Protein AF-A0A2G8K6G9-F1 (afdb_monomer_lite)

Secondary structure (DSSP, 8-state):
-----SSHHHHHHHHHHHHHHHHHHHHHHHTTTT---S-----S--HHHHHHHHHHHHTTSPPPPPHHHHHHHHHHHGGGG---GGGGSPPHHHHHHHHHHHHHHS--HHHHHHHHHHHHHHHHHHHHHHHHHHHHHHHHHHHHHHHHHHHHHHHHHHHHHHHHHHHHHHHHHHHHH-S---TTSHHHHHHHHHHHHHHHHHHHHHHHTT---

pLDDT: mean 80.99, std 18.57, range [39.59, 98.25]

InterPro domains:
  IPR018472 Large ribosomal subunit protein mL64 [PF10147] (64-209)
  IPR018472 Large ribosomal subunit protein mL64 [PTHR31761] (58-209)
  IPR043035 Large ribosomal subunit protein mL64 domain superfamily [G3DSA:6.10.280.120] (52-168)

Foldseek 3Di:
DDDPPDPPPVVVVVVVVVVVVVVVVVVVVVVVVDDDPPDDPDPDDDPVVVVVVVVVVVVPDPDDDDLVNLVVLCVVCPVVSVRDPVSVDDDPVVVVVVVVCCPVPPPDPVVVVVVVVVVVVVVVVVVVVVVVVVVVVVVCVVVVVVVVVVVVVVVVVVVVVVVVVVVVLLVVCCVPPNDPDDCPDPVSVVVVVVVVVVVVVVVVVCVVVVNDD

Radius of gyration: 51.12 Å; chains: 1; bounding box: 111×38×119 Å

Organism: Stichopus japonicus (NCBI:txid307972)

Sequence (213 aa):
MMNHMNISKTQHVYSIKLLLFGSIRKKTDELKEGYAPRDQHLEGKSPEEVIKDLLAQDAGRPRKKTRSDYCKEFALHGKASGVDPSIMWPTKGELRQLVEDENYYCRSLESMQADLLLERKRKELEELKKQKHIEKCLAQLPKLEEEHRKKEEARLLKEEESRKKKAVLLEAAREKLGYAIDPRSQRFKEMVEEWRRKRKTEKKALKRKGIGT

Structure (mmCIF, N/CA/C/O backbone):
data_AF-A0A2G8K6G9-F1
#
_entry.id   AF-A0A2G8K6G9-F1
#
loop_
_atom_site.group_PDB
_atom_site.id
_atom_site.type_symbol
_atom_site.label_atom_id
_atom_site.label_alt_id
_atom_site.label_comp_id
_atom_site.label_asym_id
_atom_site.label_entity_id
_atom_site.label_seq_id
_atom_site.pdbx_PDB_ins_code
_atom_site.Cartn_x
_atom_site.Cartn_y
_atom_site.Cartn_z
_atom_site.occupancy
_atom_site.B_iso_or_equiv
_atom_site.auth_seq_id
_atom_site.auth_comp_id
_atom_site.auth_asym_id
_atom_site.auth_atom_id
_atom_site.pdbx_PDB_model_num
ATOM 1 N N . MET A 1 1 ? 23.929 -15.057 37.073 1.00 39.59 1 MET A N 1
ATOM 2 C CA . MET A 1 1 ? 24.797 -16.157 36.607 1.00 39.59 1 MET A CA 1
ATOM 3 C C . MET A 1 1 ? 25.081 -15.963 35.130 1.00 39.59 1 MET A C 1
ATOM 5 O O . MET A 1 1 ? 24.152 -15.673 34.396 1.00 39.59 1 MET A O 1
ATOM 9 N N . MET A 1 2 ? 26.355 -16.138 34.766 1.00 40.34 2 MET A N 1
ATOM 10 C CA . MET A 1 2 ? 26.877 -16.460 33.432 1.00 40.34 2 MET A CA 1
ATOM 11 C C . MET A 1 2 ? 26.679 -15.423 32.318 1.00 40.34 2 MET A C 1
ATOM 13 O O . MET A 1 2 ? 25.653 -15.385 31.663 1.00 40.34 2 MET A O 1
ATOM 17 N N . ASN A 1 3 ? 27.747 -14.673 32.040 1.00 41.84 3 ASN A N 1
ATOM 18 C CA . ASN A 1 3 ? 28.151 -14.333 30.673 1.00 41.84 3 ASN A CA 1
ATOM 19 C C . ASN A 1 3 ? 29.689 -14.303 30.615 1.00 41.84 3 ASN A C 1
ATOM 21 O O . ASN A 1 3 ? 30.320 -13.263 30.463 1.00 41.84 3 ASN A O 1
ATOM 25 N N . HIS A 1 4 ? 30.296 -15.481 30.784 1.00 48.88 4 HIS A N 1
ATOM 26 C CA . HIS A 1 4 ? 31.708 -15.736 30.495 1.00 48.88 4 HIS A CA 1
ATOM 27 C C . HIS A 1 4 ? 31.808 -16.653 29.278 1.00 48.88 4 HIS A C 1
ATOM 29 O O . HIS A 1 4 ? 32.162 -17.815 29.402 1.00 48.88 4 HIS A O 1
ATOM 35 N N . MET A 1 5 ? 31.497 -16.147 28.090 1.00 52.22 5 MET A N 1
ATOM 36 C CA . MET A 1 5 ? 31.917 -16.781 26.840 1.00 52.22 5 MET A CA 1
ATOM 37 C C . MET A 1 5 ? 32.040 -15.690 25.784 1.00 52.22 5 MET A C 1
ATOM 39 O O . MET A 1 5 ? 31.032 -15.320 25.202 1.00 52.22 5 MET A O 1
ATOM 43 N N . ASN A 1 6 ? 33.243 -15.127 25.603 1.00 52.50 6 ASN A N 1
ATOM 44 C CA . ASN A 1 6 ? 33.752 -14.604 24.315 1.00 52.50 6 ASN A CA 1
ATOM 45 C C . ASN A 1 6 ? 35.105 -13.869 24.440 1.00 52.50 6 ASN A C 1
ATOM 47 O O . ASN A 1 6 ? 35.336 -12.862 23.782 1.00 52.50 6 ASN A O 1
ATOM 51 N N . ILE A 1 7 ? 36.041 -14.372 25.256 1.00 52.00 7 ILE A N 1
ATOM 52 C CA . ILE A 1 7 ? 37.403 -13.794 25.342 1.00 52.00 7 ILE A CA 1
ATOM 53 C C . ILE A 1 7 ? 38.450 -14.674 24.621 1.00 52.00 7 ILE A C 1
ATOM 55 O O . ILE A 1 7 ? 39.551 -14.220 24.330 1.00 52.00 7 ILE A O 1
ATOM 59 N N . SER A 1 8 ? 38.121 -15.915 24.232 1.00 55.09 8 SER A N 1
ATOM 60 C CA . SER A 1 8 ? 39.133 -16.847 23.694 1.00 55.09 8 SER A CA 1
ATOM 61 C C . SER A 1 8 ? 39.465 -16.658 22.203 1.00 55.09 8 SER A C 1
ATOM 63 O O . SER A 1 8 ? 40.560 -17.017 21.778 1.00 55.09 8 SER A O 1
ATOM 65 N N . LYS A 1 9 ? 38.567 -16.082 21.388 1.00 50.38 9 LYS A N 1
ATOM 66 C CA . LYS A 1 9 ? 38.795 -15.957 19.932 1.00 50.38 9 LYS A CA 1
ATOM 67 C C . LYS A 1 9 ? 39.641 -14.744 19.551 1.00 50.38 9 LYS A C 1
ATOM 69 O O . LYS A 1 9 ? 40.339 -14.784 18.545 1.00 50.38 9 LYS A O 1
ATOM 74 N N . THR A 1 10 ? 39.625 -13.683 20.354 1.00 52.44 10 THR A N 1
ATOM 75 C CA . THR A 1 10 ? 40.408 -12.470 20.084 1.00 52.44 10 THR A CA 1
ATOM 76 C C . THR A 1 10 ? 41.888 -12.664 20.399 1.00 52.44 10 THR A C 1
ATOM 78 O O . THR A 1 10 ? 42.724 -12.217 19.620 1.00 52.44 10 THR A O 1
ATOM 81 N N . GLN A 1 11 ? 42.249 -13.404 21.453 1.00 51.41 11 GLN A N 1
ATOM 82 C CA . GLN A 1 11 ? 43.663 -13.607 21.804 1.00 51.41 11 GLN A CA 1
ATOM 83 C C . GLN A 1 11 ? 44.443 -14.462 20.789 1.00 51.41 11 GLN A C 1
ATOM 85 O O . GLN A 1 11 ? 45.630 -14.222 20.565 1.00 51.41 11 GLN A O 1
ATOM 90 N N . HIS A 1 12 ? 43.787 -15.399 20.099 1.00 49.09 12 HIS A N 1
ATOM 91 C CA . HIS A 1 12 ? 44.462 -16.243 19.107 1.00 49.09 12 HIS A CA 1
ATOM 92 C C . HIS A 1 12 ? 44.851 -15.482 17.827 1.00 49.09 12 HIS A C 1
ATOM 94 O O . HIS A 1 12 ? 45.904 -15.736 17.245 1.00 49.09 12 HIS A O 1
ATOM 100 N N . VAL A 1 13 ? 44.062 -14.478 17.432 1.00 52.03 13 VAL A N 1
ATOM 101 C CA . VAL A 1 13 ? 44.342 -13.660 16.238 1.00 52.03 13 VAL A CA 1
ATOM 102 C C . VAL A 1 13 ? 45.515 -12.697 16.476 1.00 52.03 13 VAL A C 1
ATOM 104 O O . VAL A 1 13 ? 46.297 -12.438 15.560 1.00 52.03 13 VAL A O 1
ATOM 107 N N . TYR A 1 14 ? 45.696 -12.210 17.710 1.00 48.25 14 TYR A N 1
ATOM 108 C CA . TYR A 1 14 ? 46.828 -11.339 18.051 1.00 48.25 14 TYR A CA 1
ATOM 109 C C . TYR A 1 14 ? 48.159 -12.097 18.184 1.00 48.25 14 TYR A C 1
ATOM 111 O O . TYR A 1 14 ? 49.203 -11.540 17.847 1.00 48.25 14 TYR A O 1
ATOM 119 N N . SER A 1 15 ? 48.141 -13.375 18.578 1.00 48.44 15 SER A N 1
ATOM 120 C CA . SER A 1 15 ? 49.358 -14.200 18.660 1.00 48.44 15 SER A CA 1
ATOM 121 C C . SER A 1 15 ? 49.915 -14.576 17.275 1.00 48.44 15 SER A C 1
ATOM 123 O O . SER A 1 15 ? 51.121 -14.481 17.043 1.00 48.44 15 SER A O 1
ATOM 125 N N . ILE A 1 16 ? 49.044 -14.889 16.308 1.00 52.53 16 ILE A N 1
ATOM 126 C CA . ILE A 1 16 ? 49.458 -15.247 14.938 1.00 52.53 16 ILE A CA 1
ATOM 127 C C . ILE A 1 16 ? 50.010 -14.027 14.176 1.00 52.53 16 ILE A C 1
ATOM 129 O O . ILE A 1 16 ? 50.982 -14.153 13.429 1.00 52.53 16 ILE A O 1
ATOM 133 N N . LYS A 1 17 ? 49.468 -12.821 14.410 1.00 46.38 17 LYS A N 1
ATOM 134 C CA . LYS A 1 17 ? 50.016 -11.583 13.825 1.00 46.38 17 LYS A CA 1
ATOM 135 C C . LYS A 1 17 ? 51.429 -11.265 14.327 1.00 46.38 17 LYS A C 1
ATOM 137 O O . LYS A 1 17 ? 52.253 -10.827 13.531 1.00 46.38 17 LYS A O 1
ATOM 142 N N . LEU A 1 18 ? 51.747 -11.514 15.598 1.00 52.47 18 LEU A N 1
ATOM 143 C CA . LEU A 1 18 ? 53.086 -11.234 16.137 1.00 52.47 18 LEU A CA 1
ATOM 144 C C . LEU A 1 18 ? 54.161 -12.205 15.617 1.00 52.47 18 LEU A C 1
ATOM 146 O O . LEU A 1 18 ? 55.287 -11.778 15.363 1.00 52.47 18 LEU A O 1
ATOM 150 N N . LEU A 1 19 ? 53.816 -13.472 15.368 1.00 53.06 19 LEU A N 1
ATOM 151 C CA . LEU A 1 19 ? 54.760 -14.452 14.815 1.00 53.06 19 LEU A CA 1
ATOM 152 C C . LEU A 1 19 ? 55.050 -14.231 13.318 1.00 53.06 19 LEU A C 1
ATOM 154 O O . LEU A 1 19 ? 56.199 -14.358 12.892 1.00 53.06 19 LEU A O 1
ATOM 158 N N . LEU A 1 20 ? 54.055 -13.815 12.526 1.00 50.00 20 LEU A N 1
ATOM 159 C CA . LEU A 1 20 ? 54.248 -13.502 11.101 1.00 50.00 20 LEU A CA 1
ATOM 160 C C . LEU A 1 20 ? 55.018 -12.190 1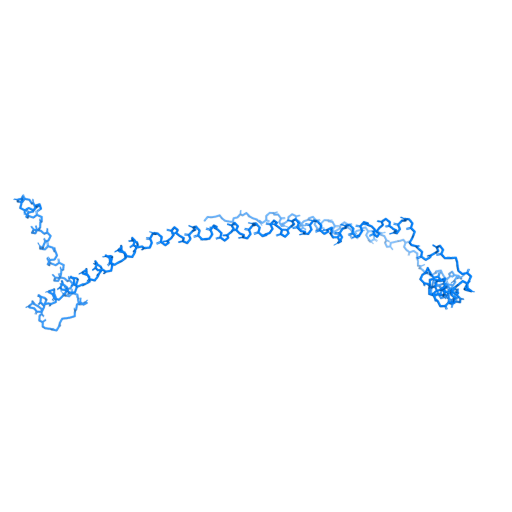0.876 1.00 50.00 20 LEU A C 1
ATOM 162 O O . LEU A 1 20 ? 55.902 -12.142 10.023 1.00 50.00 20 LEU A O 1
ATOM 166 N N . PHE A 1 21 ? 54.764 -11.147 11.673 1.00 45.72 21 PHE A N 1
ATOM 167 C CA . PHE A 1 21 ? 55.500 -9.880 11.547 1.00 45.72 21 PHE A CA 1
ATOM 168 C C . PHE A 1 21 ? 56.953 -9.963 12.051 1.00 45.72 21 PHE A C 1
ATOM 170 O O . PHE A 1 21 ? 57.822 -9.279 11.508 1.00 45.72 21 PHE A O 1
ATOM 177 N N . GLY A 1 22 ? 57.248 -10.820 13.036 1.00 46.00 22 GLY A N 1
ATOM 178 C CA . GLY A 1 22 ? 58.622 -11.061 13.497 1.00 46.00 22 GLY A CA 1
ATOM 179 C C . GLY A 1 22 ? 59.485 -11.826 12.485 1.00 46.00 22 GLY A C 1
ATOM 180 O O . GLY A 1 22 ? 60.676 -11.546 12.355 1.00 46.00 22 GLY A O 1
ATOM 181 N N . SER A 1 23 ? 58.888 -12.754 11.727 1.00 47.19 23 SER A N 1
ATOM 182 C CA . SER A 1 23 ? 59.600 -13.557 10.721 1.00 47.19 23 SER A CA 1
ATOM 183 C C . SER A 1 23 ? 59.883 -12.777 9.426 1.00 47.19 23 SER A C 1
ATOM 185 O O . SER A 1 23 ? 60.942 -12.943 8.824 1.00 47.19 23 SER A O 1
ATOM 187 N N . ILE A 1 24 ? 58.998 -11.848 9.044 1.00 49.16 24 ILE A N 1
ATOM 188 C CA . ILE A 1 24 ? 59.204 -10.977 7.874 1.00 49.16 24 ILE A CA 1
ATOM 189 C C . ILE A 1 24 ? 60.354 -9.981 8.106 1.00 49.16 24 ILE A C 1
ATOM 191 O O . ILE A 1 24 ? 61.129 -9.739 7.185 1.00 49.16 24 ILE A O 1
ATOM 195 N N . ARG A 1 25 ? 60.531 -9.459 9.332 1.00 45.44 25 ARG A N 1
ATOM 196 C CA . ARG A 1 25 ? 61.611 -8.496 9.637 1.00 45.44 25 ARG A CA 1
ATOM 197 C C . ARG A 1 25 ? 63.018 -9.083 9.509 1.00 45.44 25 ARG A C 1
ATOM 199 O O . ARG A 1 25 ? 63.895 -8.409 8.987 1.00 45.44 25 ARG A O 1
ATOM 206 N N . LYS A 1 26 ? 63.230 -10.341 9.912 1.00 45.19 26 LYS A N 1
ATOM 207 C CA . LYS A 1 26 ? 64.558 -10.972 9.789 1.00 45.19 26 LYS A CA 1
ATOM 208 C C . LYS A 1 26 ? 64.959 -11.208 8.327 1.00 45.19 26 LYS A C 1
ATOM 210 O O . LYS A 1 26 ? 66.107 -10.988 7.971 1.00 45.19 26 LYS A O 1
ATOM 215 N N . LYS A 1 27 ? 63.996 -11.543 7.457 1.00 45.00 27 LYS A N 1
ATOM 216 C CA . LYS A 1 27 ? 64.239 -11.712 6.012 1.00 45.00 27 LYS A CA 1
ATOM 217 C C . LYS A 1 27 ? 64.550 -10.404 5.280 1.00 45.00 27 LYS A C 1
ATOM 219 O O . LYS A 1 27 ? 65.238 -10.430 4.267 1.00 45.00 27 LYS A O 1
ATOM 224 N N . THR A 1 28 ? 64.045 -9.264 5.757 1.00 45.59 28 THR A N 1
ATOM 225 C CA . THR A 1 28 ? 64.324 -7.960 5.128 1.00 45.59 28 THR A CA 1
ATOM 226 C C . THR A 1 28 ? 65.685 -7.381 5.494 1.00 45.59 28 THR A C 1
ATOM 228 O O . THR A 1 28 ? 66.187 -6.544 4.747 1.00 45.59 28 THR A O 1
ATOM 231 N N . ASP A 1 29 ? 66.280 -7.820 6.605 1.00 45.88 29 ASP A N 1
ATOM 232 C CA . ASP A 1 29 ? 67.614 -7.374 7.014 1.00 45.88 29 ASP A CA 1
ATOM 233 C C . ASP A 1 29 ? 68.715 -8.195 6.315 1.00 45.88 29 ASP A C 1
ATOM 235 O O . ASP A 1 29 ? 69.702 -7.617 5.871 1.00 45.88 29 ASP A O 1
ATOM 239 N N . GLU A 1 30 ? 68.486 -9.490 6.056 1.00 47.41 30 GLU A N 1
ATOM 240 C CA . GLU A 1 30 ? 69.379 -10.329 5.228 1.00 47.41 30 GLU A CA 1
ATOM 241 C C . GLU A 1 30 ? 69.393 -9.914 3.739 1.00 47.41 30 GLU A C 1
ATOM 243 O O . GLU A 1 30 ? 70.379 -10.115 3.037 1.00 47.41 30 GLU A O 1
ATOM 248 N N . LEU A 1 31 ? 68.329 -9.272 3.237 1.00 50.41 31 LEU A N 1
ATOM 249 C CA . LEU A 1 31 ? 68.250 -8.790 1.847 1.00 50.41 31 LEU A CA 1
ATOM 250 C C . LEU A 1 31 ? 68.931 -7.430 1.604 1.00 50.41 31 LEU A C 1
ATOM 252 O O . LEU A 1 31 ? 68.946 -6.953 0.467 1.00 50.41 31 LEU A O 1
ATOM 256 N N . LYS A 1 32 ? 69.487 -6.787 2.639 1.00 47.03 32 LYS A N 1
ATOM 257 C CA . LYS A 1 32 ? 70.195 -5.500 2.505 1.00 47.03 32 LYS A CA 1
ATOM 258 C C . LYS A 1 32 ? 71.704 -5.634 2.306 1.00 47.03 32 LYS A C 1
ATOM 260 O O . LYS A 1 32 ? 72.328 -4.6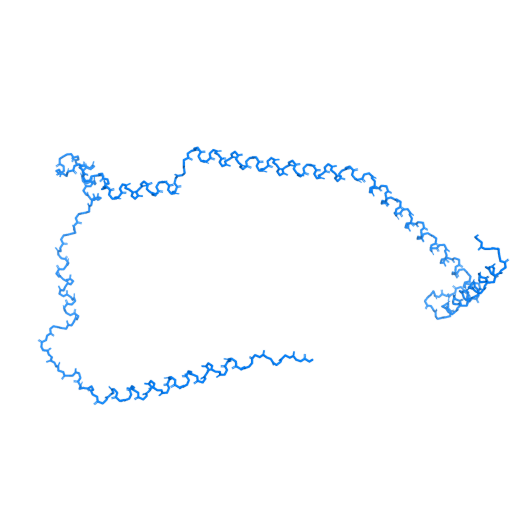53 1.917 1.00 47.03 32 LYS A O 1
ATOM 265 N N . GLU A 1 33 ? 72.277 -6.822 2.483 1.00 48.53 33 GLU A N 1
ATOM 266 C CA . GLU A 1 33 ? 73.726 -7.055 2.353 1.00 48.53 33 GLU A CA 1
ATOM 267 C C . GLU A 1 33 ? 74.209 -7.305 0.907 1.00 48.53 33 GLU A C 1
ATOM 269 O O . GLU A 1 33 ? 75.383 -7.580 0.685 1.00 48.53 33 GLU A O 1
ATOM 274 N N . GLY A 1 34 ? 73.330 -7.174 -0.097 1.00 44.75 34 GLY A N 1
ATOM 275 C CA . GLY A 1 34 ? 73.645 -7.497 -1.499 1.00 44.75 34 GLY A CA 1
ATOM 276 C C . GLY A 1 34 ? 73.321 -6.426 -2.544 1.00 44.75 34 GLY A C 1
ATOM 277 O O . GLY A 1 34 ? 73.417 -6.711 -3.736 1.00 44.75 34 GLY A O 1
ATOM 278 N N . TYR A 1 35 ? 72.924 -5.210 -2.157 1.00 41.88 35 TYR A N 1
ATOM 279 C CA . TYR A 1 35 ? 72.698 -4.143 -3.138 1.00 41.88 35 TYR A CA 1
ATOM 280 C C . TYR A 1 35 ? 74.002 -3.398 -3.422 1.00 41.88 35 TYR A C 1
ATOM 282 O O . TYR A 1 35 ? 74.403 -2.510 -2.672 1.00 41.88 35 TYR A O 1
ATOM 290 N N . ALA A 1 36 ? 74.647 -3.758 -4.533 1.00 55.25 36 ALA A N 1
ATOM 291 C CA . ALA A 1 36 ? 75.698 -2.945 -5.131 1.00 55.25 36 ALA A CA 1
ATOM 292 C C . ALA A 1 36 ? 75.181 -1.503 -5.349 1.00 55.25 36 ALA A C 1
ATOM 294 O O . ALA A 1 36 ? 74.027 -1.331 -5.766 1.00 55.25 36 ALA A O 1
ATOM 295 N N . PRO A 1 37 ? 75.986 -0.466 -5.049 1.00 53.38 37 PRO A N 1
ATOM 296 C CA . PRO A 1 37 ? 75.575 0.922 -5.212 1.00 53.38 37 PRO A CA 1
ATOM 297 C C . PRO A 1 37 ? 75.171 1.195 -6.663 1.00 53.38 37 PRO A C 1
ATOM 299 O O . PRO A 1 37 ? 75.836 0.781 -7.612 1.00 53.38 37 PRO A O 1
ATOM 302 N N . ARG A 1 38 ? 74.033 1.876 -6.810 1.00 56.31 38 ARG A N 1
ATOM 303 C CA . ARG A 1 38 ? 73.300 2.130 -8.057 1.00 56.31 38 ARG A CA 1
ATOM 304 C C . ARG A 1 38 ? 73.958 3.222 -8.914 1.00 56.31 38 ARG A C 1
ATOM 306 O O . ARG A 1 38 ? 73.259 3.949 -9.605 1.00 56.31 38 ARG A O 1
ATOM 313 N N . ASP A 1 39 ? 75.282 3.311 -8.870 1.00 53.19 39 ASP A N 1
ATOM 314 C CA . ASP A 1 39 ? 76.072 4.339 -9.539 1.00 53.19 39 ASP A CA 1
ATOM 315 C C . ASP A 1 39 ? 76.942 3.672 -10.606 1.00 53.19 39 ASP A C 1
ATOM 317 O O . ASP A 1 39 ? 78.165 3.597 -10.523 1.00 53.19 39 ASP A O 1
ATOM 321 N N . GLN A 1 40 ? 76.279 3.139 -11.628 1.00 52.81 40 GLN A N 1
ATOM 322 C CA . GLN A 1 40 ? 76.896 2.988 -12.937 1.00 52.81 40 GLN A CA 1
ATOM 323 C C . GLN A 1 40 ? 76.155 3.952 -13.851 1.00 52.81 40 GLN A C 1
ATOM 325 O O . GLN A 1 40 ? 75.015 3.700 -14.239 1.00 52.81 40 GLN A O 1
ATOM 330 N N . HIS A 1 41 ? 76.790 5.085 -14.153 1.00 47.47 41 HIS A N 1
ATOM 331 C CA . HIS A 1 41 ? 76.418 5.908 -15.296 1.00 47.47 41 HIS A CA 1
ATOM 332 C C . HIS A 1 41 ? 76.558 5.045 -16.556 1.00 47.47 41 HIS A C 1
ATOM 334 O O . HIS A 1 41 ? 77.621 4.969 -17.162 1.00 47.47 41 HIS A O 1
ATOM 340 N N . LEU A 1 42 ? 75.489 4.334 -16.911 1.00 53.81 42 LEU A N 1
ATOM 341 C CA . LEU A 1 42 ? 75.332 3.741 -18.227 1.00 53.81 42 LEU A CA 1
ATOM 342 C C . LEU A 1 42 ? 74.945 4.888 -19.158 1.00 53.81 42 LEU A C 1
ATOM 344 O O . LEU A 1 42 ? 73.922 5.536 -18.942 1.00 53.81 42 LEU A O 1
ATOM 348 N N . GLU A 1 43 ? 75.788 5.161 -20.151 1.00 57.22 43 GLU A N 1
ATOM 349 C CA . GLU A 1 43 ? 75.554 6.142 -21.213 1.00 57.22 43 GLU A CA 1
ATOM 350 C C . GLU A 1 43 ? 74.328 5.749 -22.058 1.00 57.22 43 GLU A C 1
ATOM 352 O O . GLU A 1 43 ? 74.430 5.182 -23.144 1.00 57.22 43 GLU A O 1
ATOM 357 N N . GLY A 1 44 ? 73.136 6.016 -21.535 1.00 63.66 44 GLY A N 1
ATOM 358 C CA . GLY A 1 44 ? 71.860 5.783 -22.192 1.00 63.66 44 GLY A CA 1
ATOM 359 C C . GLY A 1 44 ? 70.885 6.896 -21.843 1.00 63.66 44 GLY A C 1
ATOM 360 O O . GLY A 1 44 ? 70.899 7.411 -20.725 1.00 63.66 44 GLY A O 1
ATOM 361 N N . LYS A 1 45 ? 70.051 7.274 -22.819 1.00 62.62 45 LYS A N 1
ATOM 362 C CA . LYS A 1 45 ? 68.998 8.284 -22.644 1.00 62.62 45 LYS A CA 1
ATOM 363 C C . LYS A 1 45 ? 68.197 7.994 -21.377 1.00 62.62 45 LYS A C 1
ATOM 365 O O . LYS A 1 45 ? 67.799 6.847 -21.149 1.00 62.62 45 LYS A O 1
ATOM 370 N N . SER A 1 46 ? 67.951 9.030 -20.578 1.00 71.94 46 SER A N 1
ATOM 371 C CA . SER A 1 46 ? 67.131 8.913 -19.370 1.00 71.94 46 SER A CA 1
ATOM 372 C C . SER A 1 46 ? 65.769 8.301 -19.734 1.00 71.94 46 SER A C 1
ATOM 374 O O . SER A 1 46 ? 65.231 8.619 -20.798 1.00 71.94 46 SER A O 1
ATOM 376 N N . PRO A 1 47 ? 65.156 7.457 -18.884 1.00 68.81 47 PRO A N 1
ATOM 377 C CA . PRO A 1 47 ? 63.800 6.958 -19.119 1.00 68.81 47 PRO A CA 1
ATOM 378 C C . PRO A 1 47 ? 62.799 8.076 -19.456 1.00 68.81 47 PRO A C 1
ATOM 380 O O . PRO A 1 47 ? 61.899 7.883 -20.268 1.00 68.81 47 PRO A O 1
ATOM 383 N N . GLU A 1 48 ? 62.995 9.272 -18.896 1.00 69.06 48 GLU A N 1
ATOM 384 C CA . GLU A 1 48 ? 62.191 10.464 -19.184 1.00 69.06 48 GLU A CA 1
ATOM 385 C C . GLU A 1 48 ? 62.400 11.005 -20.608 1.00 69.06 48 GLU A C 1
ATOM 387 O O . GLU A 1 48 ? 61.459 11.481 -21.242 1.00 69.06 48 GLU A O 1
ATOM 392 N N . GLU A 1 49 ? 63.618 10.900 -21.137 1.00 70.81 49 GLU A N 1
ATOM 393 C CA . GLU A 1 49 ? 63.962 11.276 -22.511 1.00 70.81 49 GLU A CA 1
ATOM 394 C C . GLU A 1 49 ? 63.410 10.263 -23.512 1.00 70.81 49 GLU A C 1
ATOM 396 O O . GLU A 1 49 ? 62.876 10.658 -24.542 1.00 70.81 49 GLU A O 1
ATOM 401 N N . VAL A 1 50 ? 63.443 8.969 -23.180 1.00 74.50 50 VAL A N 1
ATOM 402 C CA . VAL A 1 50 ? 62.806 7.915 -23.986 1.00 74.50 50 VAL A CA 1
ATOM 403 C C . VAL A 1 50 ? 61.295 8.140 -24.070 1.00 74.50 50 VAL A C 1
ATOM 405 O O . VAL A 1 50 ? 60.710 8.026 -25.145 1.00 74.50 50 VAL A O 1
ATOM 408 N N . ILE A 1 51 ? 60.658 8.515 -22.957 1.00 73.06 51 ILE A N 1
ATOM 409 C CA . ILE A 1 51 ? 59.229 8.853 -22.929 1.00 73.06 51 ILE A CA 1
ATOM 410 C C . ILE A 1 51 ? 58.947 10.114 -23.760 1.00 73.06 51 ILE A C 1
ATOM 412 O O . ILE A 1 51 ? 57.980 10.137 -24.521 1.00 73.06 51 ILE A O 1
ATOM 416 N N . LYS A 1 52 ? 59.795 11.147 -23.670 1.00 77.12 52 LYS A N 1
ATOM 417 C CA . LYS A 1 52 ? 59.693 12.353 -24.510 1.00 77.12 52 LYS A CA 1
ATOM 418 C C . LYS A 1 52 ? 59.843 12.044 -25.997 1.00 77.12 52 LYS A C 1
ATOM 420 O O . LYS A 1 52 ? 59.062 12.563 -26.785 1.00 77.12 52 LYS A O 1
ATOM 425 N N . ASP A 1 53 ? 60.794 11.194 -26.368 1.00 72.62 53 ASP A N 1
ATOM 426 C CA . ASP A 1 53 ? 61.029 10.781 -27.752 1.00 72.62 53 ASP A CA 1
ATOM 427 C C . ASP A 1 53 ? 59.842 9.973 -28.299 1.00 72.62 53 ASP A C 1
ATOM 429 O O . ASP A 1 53 ? 59.414 10.204 -29.429 1.00 72.62 53 ASP A O 1
ATOM 433 N N . LEU A 1 54 ? 59.258 9.076 -27.496 1.00 72.94 54 LEU A N 1
ATOM 434 C CA . LEU A 1 54 ? 58.050 8.324 -27.860 1.00 72.94 54 LEU A CA 1
ATOM 435 C C . LEU A 1 54 ? 56.838 9.246 -28.056 1.00 72.94 54 LEU A C 1
ATOM 437 O O . LEU A 1 54 ? 56.120 9.130 -29.047 1.00 72.94 54 LEU A O 1
ATOM 441 N N . LEU A 1 55 ? 56.636 10.210 -27.154 1.00 71.00 55 LEU A N 1
ATOM 442 C CA . LEU A 1 55 ? 55.562 11.200 -27.277 1.00 71.00 55 LEU A CA 1
ATOM 443 C C . LEU A 1 55 ? 55.786 12.157 -28.460 1.00 71.00 55 LEU A C 1
ATOM 445 O O . LEU A 1 55 ? 54.829 12.526 -29.139 1.00 71.00 55 LEU A O 1
ATOM 449 N N . ALA A 1 56 ? 57.036 12.530 -28.749 1.00 71.19 56 ALA A N 1
ATOM 450 C CA . ALA A 1 56 ? 57.396 13.350 -29.904 1.00 71.19 56 ALA A CA 1
ATOM 451 C C . ALA A 1 56 ? 57.194 12.603 -31.236 1.00 71.19 56 ALA A C 1
ATOM 453 O O . ALA A 1 56 ? 56.794 13.219 -32.224 1.00 71.19 56 ALA A O 1
ATOM 454 N N . GLN A 1 57 ? 57.406 11.282 -31.262 1.00 67.25 57 GLN A N 1
ATOM 455 C CA . GLN A 1 57 ? 57.103 10.425 -32.416 1.00 67.25 57 GLN A CA 1
ATOM 456 C C . GLN A 1 57 ? 55.595 10.322 -32.697 1.00 67.25 57 GLN A C 1
ATOM 458 O O . GLN A 1 57 ? 55.191 10.246 -33.859 1.00 67.25 57 GLN A O 1
ATOM 463 N N . ASP A 1 58 ? 54.752 10.364 -31.662 1.00 63.72 58 ASP A N 1
ATOM 464 C CA . ASP A 1 58 ? 53.293 10.334 -31.814 1.00 63.72 58 ASP A CA 1
ATOM 465 C C . ASP A 1 58 ? 52.673 11.711 -32.119 1.00 63.72 58 ASP A C 1
ATOM 467 O O . ASP A 1 58 ? 51.618 11.779 -32.755 1.00 63.72 58 ASP A O 1
ATOM 471 N N . ALA A 1 59 ? 53.342 12.813 -31.759 1.00 64.56 59 ALA A N 1
ATOM 472 C CA . ALA A 1 59 ? 52.845 14.186 -31.920 1.00 64.56 59 ALA A CA 1
ATOM 473 C C . ALA A 1 59 ? 52.608 14.634 -33.382 1.00 64.56 59 ALA A C 1
ATOM 475 O O . ALA A 1 59 ? 51.898 15.611 -33.613 1.00 64.56 59 ALA A O 1
ATOM 476 N N . GLY A 1 60 ? 53.170 13.929 -34.371 1.00 66.31 60 GLY A N 1
ATOM 477 C CA . GLY A 1 60 ? 53.014 14.230 -35.803 1.00 66.31 60 GLY A CA 1
ATOM 478 C C . GLY A 1 60 ? 52.110 13.268 -36.583 1.00 66.31 60 GLY A C 1
ATOM 479 O O . GLY A 1 60 ? 51.935 13.441 -37.791 1.00 66.31 60 GLY A O 1
ATOM 480 N N . ARG A 1 61 ? 51.551 12.228 -35.946 1.00 68.94 61 ARG A N 1
ATOM 481 C CA . ARG A 1 61 ? 50.772 11.205 -36.658 1.00 68.94 61 ARG A CA 1
ATOM 482 C C . ARG A 1 61 ? 49.337 11.699 -36.903 1.00 68.94 61 ARG A C 1
ATOM 484 O O . ARG A 1 61 ? 48.636 12.010 -35.940 1.00 68.94 61 ARG A O 1
ATOM 491 N N . PRO A 1 62 ? 48.833 11.715 -38.154 1.00 74.00 62 PRO A N 1
ATOM 492 C CA . PRO A 1 62 ? 47.447 12.088 -38.406 1.00 74.00 62 PRO A CA 1
ATOM 493 C C . PRO A 1 62 ? 46.499 11.115 -37.694 1.00 74.00 62 PRO A C 1
ATOM 495 O O . PRO A 1 62 ? 46.670 9.891 -37.763 1.00 74.00 62 PRO A O 1
ATOM 498 N N . ARG A 1 63 ? 45.482 11.656 -37.008 1.00 81.00 63 ARG A N 1
ATOM 499 C CA . ARG A 1 63 ? 44.446 10.850 -36.349 1.00 81.00 63 ARG A CA 1
ATOM 500 C C . ARG A 1 63 ? 43.792 9.932 -37.382 1.00 81.00 63 ARG A C 1
ATOM 502 O O . ARG A 1 63 ? 43.308 10.393 -38.415 1.00 81.00 63 ARG A O 1
ATOM 509 N N . LYS A 1 64 ? 43.719 8.633 -37.081 1.00 84.50 64 LYS A N 1
ATOM 510 C CA . LYS A 1 64 ? 42.985 7.674 -37.918 1.00 84.50 64 LYS A CA 1
ATOM 511 C C . LYS A 1 64 ? 41.493 8.025 -37.894 1.00 84.50 64 LYS A C 1
ATOM 513 O O . LYS A 1 64 ? 40.898 8.094 -36.818 1.00 84.50 64 LYS A O 1
ATOM 518 N N . LYS A 1 65 ? 40.901 8.249 -39.072 1.00 87.31 65 LYS A N 1
ATOM 519 C CA . LYS A 1 65 ? 39.456 8.474 -39.220 1.00 87.31 65 LYS A CA 1
ATOM 520 C C . LYS A 1 65 ? 38.685 7.257 -38.712 1.00 87.31 65 LYS A C 1
ATOM 522 O O . LYS A 1 65 ? 39.034 6.116 -39.012 1.00 87.31 65 LYS A O 1
ATOM 527 N N . THR A 1 66 ? 37.641 7.513 -37.935 1.00 91.50 66 THR A N 1
ATOM 528 C CA . THR A 1 66 ? 36.729 6.485 -37.422 1.00 91.50 66 THR A CA 1
ATOM 529 C C . THR A 1 66 ? 35.557 6.274 -38.379 1.00 91.50 66 THR A C 1
ATOM 531 O O . THR A 1 66 ? 35.307 7.108 -39.248 1.00 91.50 66 THR A O 1
ATOM 534 N N . ARG A 1 67 ? 34.779 5.198 -38.192 1.00 91.00 67 ARG A N 1
ATOM 535 C CA . ARG A 1 67 ? 33.540 4.962 -38.959 1.00 91.00 67 ARG A CA 1
ATOM 536 C C . ARG A 1 67 ? 32.608 6.176 -38.943 1.00 91.00 67 ARG A C 1
ATOM 538 O O . ARG A 1 67 ? 32.071 6.547 -39.977 1.00 91.00 67 ARG A O 1
ATOM 545 N N . SER A 1 68 ? 32.461 6.820 -37.782 1.00 92.31 68 SER A N 1
ATOM 546 C CA . SER A 1 68 ? 31.632 8.022 -37.636 1.00 92.31 68 SER A CA 1
ATOM 547 C C . SER A 1 68 ? 32.106 9.170 -38.530 1.00 92.31 68 SER A C 1
ATOM 549 O O . SER A 1 68 ? 31.278 9.864 -39.113 1.00 92.31 68 SER A O 1
ATOM 551 N N . ASP A 1 69 ? 33.421 9.347 -38.670 1.00 93.69 69 ASP A N 1
ATOM 552 C CA . ASP A 1 69 ? 33.999 10.405 -39.502 1.00 93.69 69 ASP A CA 1
ATOM 553 C C . ASP A 1 69 ? 33.691 10.153 -40.988 1.00 93.69 69 ASP A C 1
ATOM 555 O O . ASP A 1 69 ? 33.227 11.055 -41.681 1.00 93.69 69 ASP A O 1
ATOM 559 N N . TYR A 1 70 ? 33.819 8.903 -41.448 1.00 93.88 70 TYR A N 1
ATOM 560 C CA . TYR A 1 70 ? 33.446 8.510 -42.812 1.00 93.88 70 TYR A CA 1
ATOM 561 C C . TYR A 1 70 ? 31.942 8.658 -43.089 1.00 93.88 70 TYR A C 1
ATOM 563 O O . TYR A 1 70 ? 31.561 9.142 -44.155 1.00 93.88 70 TYR A O 1
ATOM 571 N N . CYS A 1 71 ? 31.074 8.310 -42.130 1.00 93.12 71 CYS A N 1
ATOM 572 C CA . CYS A 1 71 ? 29.629 8.516 -42.273 1.00 93.12 71 CYS A CA 1
ATOM 573 C C . CYS A 1 71 ? 29.270 10.004 -42.409 1.00 93.12 71 CYS A C 1
ATOM 575 O O . CYS A 1 71 ? 28.393 10.351 -43.197 1.00 93.12 71 CYS A O 1
ATOM 577 N N . LYS A 1 72 ? 29.949 10.891 -41.670 1.00 94.31 72 LYS A N 1
ATOM 578 C CA . LYS A 1 72 ? 29.727 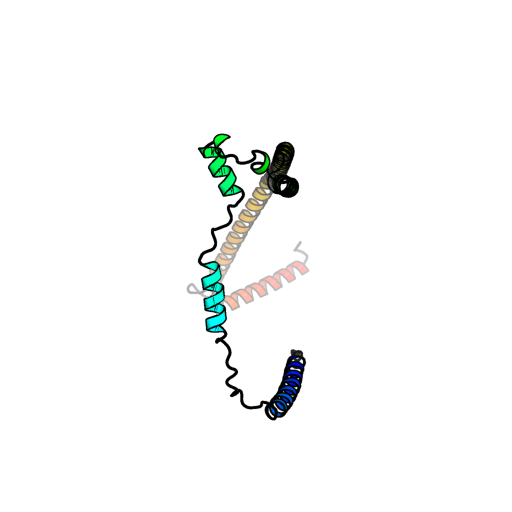12.345 -41.753 1.00 94.31 72 LYS A CA 1
ATOM 579 C C . LYS A 1 72 ? 30.159 12.909 -43.104 1.00 94.31 72 LYS A C 1
ATOM 581 O O . LYS A 1 72 ? 29.416 13.680 -43.700 1.00 94.31 72 LYS A O 1
ATOM 586 N N . GLU A 1 73 ? 31.325 12.509 -43.606 1.00 93.38 73 GLU A N 1
ATOM 587 C CA . GLU A 1 73 ? 31.818 12.948 -44.920 1.00 93.38 73 GLU A CA 1
ATOM 588 C C . GLU A 1 73 ? 30.887 12.506 -46.053 1.00 93.38 73 GLU A C 1
ATOM 590 O O . GLU A 1 73 ? 30.588 13.295 -46.951 1.00 93.38 73 GLU A O 1
ATOM 595 N N . PHE A 1 74 ? 30.361 11.281 -45.981 1.00 95.06 74 PHE A N 1
ATOM 596 C CA . PHE A 1 74 ? 29.373 10.810 -46.945 1.00 95.06 74 PHE A CA 1
ATOM 597 C C . PHE A 1 74 ? 28.019 11.513 -46.805 1.00 95.06 74 PHE A C 1
ATOM 599 O O . PHE A 1 74 ? 27.388 11.805 -47.812 1.00 95.06 74 PHE A O 1
ATOM 606 N N . ALA A 1 75 ? 27.563 11.834 -45.592 1.00 93.88 75 ALA A N 1
ATOM 607 C CA . ALA A 1 75 ? 26.333 12.607 -45.414 1.00 93.88 75 ALA A CA 1
ATOM 608 C C . ALA A 1 75 ? 26.440 14.022 -46.017 1.00 93.88 75 ALA A C 1
ATOM 610 O O . ALA A 1 75 ? 25.457 14.541 -46.538 1.00 93.88 75 ALA A O 1
ATOM 611 N N . LEU A 1 76 ? 27.633 14.629 -45.976 1.00 95.38 76 LEU A N 1
ATOM 612 C CA . LEU A 1 76 ? 27.891 15.972 -46.510 1.00 95.38 76 LEU A CA 1
ATOM 613 C C . LEU A 1 76 ? 28.106 15.991 -48.027 1.00 95.38 76 LEU A C 1
ATOM 615 O O . LEU A 1 76 ? 27.579 16.862 -48.714 1.00 95.38 76 LEU A O 1
ATOM 619 N N . HIS A 1 77 ? 28.896 15.055 -48.552 1.00 94.12 77 HIS A N 1
ATOM 620 C CA . HIS A 1 77 ? 29.342 15.075 -49.950 1.00 94.12 77 HIS A CA 1
ATOM 621 C C . HIS A 1 77 ? 28.740 13.945 -50.798 1.00 94.12 77 HIS A C 1
ATOM 623 O O . HIS A 1 77 ? 29.008 13.844 -51.997 1.00 94.12 77 HIS A O 1
ATOM 629 N N . GLY A 1 78 ? 27.921 13.077 -50.203 1.00 92.88 78 GLY A N 1
ATOM 630 C CA . GLY A 1 78 ? 27.309 11.934 -50.871 1.00 92.88 78 GLY A CA 1
ATOM 631 C C . GLY A 1 78 ? 28.353 11.020 -51.510 1.00 92.88 78 GLY A C 1
ATOM 632 O O . GLY A 1 78 ? 29.461 10.834 -51.001 1.00 92.88 78 GLY A O 1
ATOM 633 N N . LYS A 1 79 ? 28.027 10.495 -52.695 1.00 92.44 79 LYS A N 1
ATOM 634 C CA . LYS A 1 79 ? 28.912 9.615 -53.474 1.00 92.44 79 LYS A CA 1
ATOM 635 C C . LYS A 1 79 ? 30.218 10.290 -53.921 1.00 92.44 79 LYS A C 1
ATOM 637 O O . LYS A 1 79 ? 31.199 9.591 -54.160 1.00 92.44 79 LYS A O 1
ATOM 642 N N . ALA A 1 80 ? 30.260 11.623 -53.996 1.00 93.50 80 ALA A N 1
ATOM 643 C CA . ALA A 1 80 ? 31.472 12.359 -54.361 1.00 93.50 80 ALA A CA 1
ATOM 644 C C . ALA A 1 80 ? 32.582 12.246 -53.298 1.00 93.50 80 ALA A C 1
ATOM 646 O O . ALA A 1 80 ? 33.748 12.451 -53.619 1.00 93.50 80 ALA A O 1
ATOM 647 N N . SER A 1 81 ? 32.241 11.859 -52.060 1.00 89.69 81 SER A N 1
ATOM 648 C CA . SER A 1 81 ? 33.214 11.586 -50.990 1.00 89.69 81 SER A CA 1
ATOM 649 C C . SER A 1 81 ? 34.114 10.371 -51.257 1.00 89.69 81 SER A C 1
ATOM 651 O O . SER A 1 81 ? 35.148 10.230 -50.610 1.00 89.69 81 SER A O 1
ATOM 653 N N . GLY A 1 82 ? 33.725 9.469 -52.170 1.00 92.12 82 GLY A N 1
ATOM 654 C CA . GLY A 1 82 ? 34.454 8.225 -52.444 1.00 92.12 82 GLY A CA 1
ATOM 655 C C . GLY A 1 82 ? 34.410 7.189 -51.311 1.00 92.12 82 GLY A C 1
ATOM 656 O O . GLY A 1 82 ? 35.084 6.166 -51.402 1.00 92.12 82 GLY A O 1
ATOM 657 N N . VAL A 1 83 ? 33.626 7.429 -50.254 1.00 92.88 83 VAL A N 1
ATOM 658 C CA . VAL A 1 83 ? 33.422 6.482 -49.149 1.00 92.88 83 VAL A CA 1
ATOM 659 C C . VAL A 1 83 ? 32.471 5.370 -49.591 1.00 92.88 83 VAL A C 1
ATOM 661 O O . VAL A 1 83 ? 31.419 5.643 -50.170 1.00 92.88 83 VAL A O 1
ATOM 664 N N . ASP A 1 84 ? 32.820 4.117 -49.288 1.00 91.56 84 ASP A N 1
ATOM 665 C CA . ASP A 1 84 ? 31.947 2.965 -49.528 1.00 91.56 84 ASP A CA 1
ATOM 666 C C . ASP A 1 84 ? 30.673 3.050 -48.653 1.00 91.56 84 ASP A C 1
ATOM 668 O O . ASP A 1 84 ? 30.777 3.052 -47.418 1.00 91.56 84 ASP A O 1
ATOM 672 N N . PRO A 1 85 ? 29.464 3.082 -49.253 1.00 91.81 85 PRO A N 1
ATOM 673 C CA . PRO A 1 85 ? 28.197 3.081 -48.524 1.00 91.81 85 PRO A CA 1
ATOM 674 C C . PRO A 1 85 ? 28.019 1.914 -47.547 1.00 91.81 85 PRO A C 1
ATOM 676 O O . PRO A 1 85 ? 27.296 2.052 -46.559 1.00 91.81 85 PRO A O 1
ATOM 679 N N . SER A 1 86 ? 28.678 0.771 -47.775 1.00 91.50 86 SER A N 1
ATOM 680 C CA . SER A 1 86 ? 28.554 -0.395 -46.892 1.00 91.50 86 SER A CA 1
ATOM 681 C C . SER A 1 86 ? 29.041 -0.120 -45.467 1.00 91.50 86 SER A C 1
ATOM 683 O O . SER A 1 86 ? 28.592 -0.782 -44.532 1.00 91.50 86 SER A O 1
ATOM 685 N N . ILE A 1 87 ? 29.941 0.849 -45.286 1.00 91.25 87 ILE A N 1
ATOM 686 C CA . ILE A 1 87 ? 30.527 1.196 -43.986 1.00 91.25 87 ILE A CA 1
ATOM 687 C C . ILE A 1 87 ? 29.502 1.887 -43.068 1.00 91.25 87 ILE A C 1
ATOM 689 O O . ILE A 1 87 ? 29.682 1.897 -41.853 1.00 91.25 87 ILE A O 1
ATOM 693 N N . MET A 1 88 ? 28.414 2.443 -43.612 1.00 90.19 88 MET A N 1
ATOM 694 C CA . MET A 1 88 ? 27.389 3.135 -42.815 1.00 90.19 88 MET A CA 1
ATOM 695 C C . MET A 1 88 ? 26.516 2.195 -41.995 1.00 90.19 88 MET A C 1
ATOM 697 O O . MET A 1 88 ? 25.944 2.615 -40.989 1.00 90.19 88 MET A O 1
ATOM 701 N N . TRP A 1 89 ? 26.415 0.937 -42.409 1.00 92.75 89 TRP A N 1
ATOM 702 C CA . TRP A 1 89 ? 25.602 -0.048 -41.720 1.00 92.75 89 TRP A CA 1
ATOM 703 C C . TRP A 1 89 ? 26.397 -0.725 -40.594 1.00 92.75 89 TRP A C 1
ATOM 705 O O . TRP A 1 89 ? 27.619 -0.888 -40.703 1.00 92.75 89 TRP A O 1
ATOM 715 N N . PRO A 1 90 ? 25.731 -1.128 -39.495 1.00 95.19 90 PRO A N 1
ATOM 716 C CA . PRO A 1 90 ? 26.369 -1.907 -38.444 1.00 95.19 90 PRO A CA 1
ATOM 717 C C . PRO A 1 90 ? 26.990 -3.188 -38.995 1.00 95.19 90 PRO A C 1
ATOM 719 O O . PRO A 1 90 ? 26.480 -3.809 -39.931 1.00 95.19 90 PRO A O 1
ATOM 722 N N . THR A 1 91 ? 28.081 -3.628 -38.374 1.00 95.00 91 THR A N 1
ATOM 723 C CA . THR A 1 91 ? 28.618 -4.953 -38.689 1.00 95.00 91 THR A CA 1
ATOM 724 C C . THR A 1 91 ? 27.677 -6.036 -38.159 1.00 95.00 91 THR A C 1
ATOM 726 O O . THR A 1 91 ? 26.881 -5.803 -37.253 1.00 95.00 91 THR A O 1
ATOM 729 N N . LYS A 1 92 ? 27.789 -7.269 -38.666 1.00 96.19 92 LYS A N 1
ATOM 730 C CA . LYS A 1 92 ? 26.963 -8.392 -38.179 1.00 96.19 92 LYS A CA 1
ATOM 731 C C . LYS A 1 92 ? 27.084 -8.618 -36.664 1.00 96.19 92 LYS A C 1
ATOM 733 O O . LYS A 1 92 ? 26.143 -9.119 -36.063 1.00 96.19 92 LYS A O 1
ATOM 738 N N . GLY A 1 93 ? 28.240 -8.307 -36.067 1.00 96.81 93 GLY A N 1
ATOM 739 C CA . GLY A 1 93 ? 28.449 -8.400 -34.619 1.00 96.81 93 GLY A CA 1
ATOM 740 C C . GLY A 1 93 ? 27.687 -7.320 -33.856 1.00 96.81 93 GLY A C 1
ATOM 741 O O . GLY A 1 93 ? 26.939 -7.641 -32.941 1.00 96.81 93 GLY A O 1
ATOM 742 N N . GLU A 1 94 ? 27.815 -6.069 -34.293 1.00 95.38 94 GLU A N 1
ATOM 743 C CA . GLU A 1 94 ? 27.098 -4.928 -33.710 1.00 95.38 94 GLU A CA 1
ATOM 744 C C . GLU A 1 94 ? 25.582 -5.050 -33.882 1.00 95.38 94 GLU A C 1
ATOM 746 O O . GLU A 1 94 ? 24.834 -4.732 -32.968 1.00 95.38 94 GLU A O 1
ATOM 751 N N . LEU A 1 95 ? 25.114 -5.555 -35.028 1.00 97.00 95 LEU A N 1
ATOM 752 C CA . LEU A 1 95 ? 23.686 -5.755 -35.268 1.00 97.00 95 LEU A CA 1
ATOM 753 C C . LEU A 1 95 ? 23.084 -6.770 -34.290 1.00 97.00 95 LEU A C 1
ATOM 755 O O . LEU A 1 95 ? 21.978 -6.561 -33.809 1.00 97.00 95 LEU A O 1
ATOM 759 N N . ARG A 1 96 ? 23.810 -7.851 -33.968 1.00 97.62 96 ARG A N 1
ATOM 760 C CA . ARG A 1 96 ? 23.356 -8.813 -32.951 1.00 97.62 96 ARG A CA 1
ATOM 761 C C . ARG A 1 96 ? 23.264 -8.170 -31.573 1.00 97.62 96 ARG A C 1
ATOM 763 O O . ARG A 1 96 ? 22.252 -8.353 -30.917 1.00 97.62 96 ARG A O 1
ATOM 770 N N . GLN A 1 97 ? 24.265 -7.378 -31.189 1.00 97.31 97 GLN A N 1
ATOM 771 C CA . GLN A 1 97 ? 24.249 -6.646 -29.918 1.00 97.31 97 GLN A CA 1
ATOM 772 C C . GLN A 1 97 ? 23.067 -5.675 -29.843 1.00 97.31 97 GLN A C 1
ATOM 774 O O . GLN A 1 97 ? 22.341 -5.688 -28.862 1.00 97.31 97 GLN A O 1
ATOM 779 N N . LEU A 1 98 ? 22.806 -4.912 -30.910 1.00 96.56 98 LEU A N 1
ATOM 780 C CA . LEU A 1 98 ? 21.659 -4.000 -30.967 1.00 96.56 98 LEU A CA 1
ATOM 781 C C . LEU A 1 98 ? 20.320 -4.734 -30.823 1.00 96.56 98 LEU A C 1
ATOM 783 O O . LEU A 1 98 ? 19.439 -4.253 -30.121 1.00 96.56 98 LEU A O 1
ATOM 787 N N . VAL A 1 99 ? 20.171 -5.899 -31.459 1.00 96.25 99 VAL A N 1
ATOM 788 C CA . VAL A 1 99 ? 18.958 -6.725 -31.343 1.00 96.25 99 VAL A CA 1
ATOM 789 C C . VAL A 1 99 ? 18.828 -7.330 -29.942 1.00 96.25 99 VAL A C 1
ATOM 791 O O . VAL A 1 99 ? 17.725 -7.417 -29.409 1.00 96.25 99 VAL A O 1
ATOM 794 N N . GLU A 1 100 ? 19.929 -7.763 -29.332 1.00 96.19 100 GLU A N 1
ATOM 795 C CA . GLU A 1 100 ? 19.943 -8.258 -27.951 1.00 96.19 100 GLU A CA 1
ATOM 796 C C . GLU A 1 100 ? 19.548 -7.152 -26.963 1.00 96.19 100 GLU A C 1
ATOM 798 O O . GLU A 1 100 ? 18.669 -7.372 -26.129 1.00 96.19 100 GLU A O 1
ATOM 803 N N . ASP A 1 101 ? 20.118 -5.956 -27.115 1.00 96.81 101 ASP A N 1
ATOM 804 C CA . ASP A 1 101 ? 19.789 -4.778 -26.314 1.00 96.81 101 ASP A CA 1
ATOM 805 C C . ASP A 1 101 ? 18.318 -4.377 -26.498 1.00 96.81 101 ASP A C 1
ATOM 807 O O . ASP A 1 101 ? 17.612 -4.150 -25.516 1.00 96.81 101 ASP A O 1
ATOM 811 N N . GLU A 1 102 ? 17.819 -4.337 -27.738 1.00 95.81 102 GLU A N 1
ATOM 812 C CA . GLU A 1 102 ? 16.414 -4.032 -28.023 1.00 95.81 102 GLU A CA 1
ATOM 813 C C . GLU A 1 102 ? 15.488 -5.053 -27.360 1.00 95.81 102 GLU A C 1
ATOM 815 O O . GLU A 1 102 ? 14.566 -4.666 -26.655 1.00 95.81 102 GLU A O 1
ATOM 820 N N . ASN A 1 103 ? 15.764 -6.350 -27.482 1.00 93.31 103 ASN A N 1
ATOM 821 C CA . ASN A 1 103 ? 14.947 -7.375 -26.833 1.00 93.31 103 ASN A CA 1
ATOM 822 C C . ASN A 1 103 ? 15.000 -7.302 -25.299 1.00 93.31 103 ASN A C 1
ATOM 824 O O . ASN A 1 103 ? 14.031 -7.664 -24.628 1.00 93.31 103 ASN A O 1
ATOM 828 N N . TYR A 1 104 ? 16.128 -6.864 -24.734 1.00 93.81 104 TYR A N 1
ATOM 829 C CA . TYR A 1 104 ? 16.306 -6.746 -23.291 1.00 93.81 104 TYR A CA 1
ATOM 830 C C . TYR A 1 104 ? 15.608 -5.505 -22.717 1.00 93.81 104 TYR A C 1
ATOM 832 O O . TYR A 1 104 ? 14.920 -5.593 -21.697 1.00 93.81 104 TYR A O 1
ATOM 840 N N . TYR A 1 105 ? 15.771 -4.347 -23.361 1.00 94.62 105 TYR A N 1
ATOM 841 C CA . TYR A 1 105 ? 15.261 -3.066 -22.868 1.00 94.62 105 TYR A CA 1
ATOM 842 C C . TYR A 1 105 ? 13.868 -2.720 -23.408 1.00 94.62 105 TYR A C 1
ATOM 844 O O . TYR A 1 105 ? 13.049 -2.146 -22.685 1.00 94.62 105 TYR A O 1
ATOM 852 N N . CYS A 1 106 ? 13.575 -3.065 -24.660 1.00 92.69 106 CYS A N 1
ATOM 853 C CA . CYS A 1 106 ? 12.327 -2.751 -25.344 1.00 92.69 106 CYS A CA 1
ATOM 854 C C . CYS A 1 106 ? 11.427 -3.989 -25.404 1.00 92.69 106 CYS A C 1
ATOM 856 O O . CYS A 1 106 ? 11.593 -4.909 -26.200 1.00 92.69 106 CYS A O 1
ATOM 858 N N . ARG A 1 107 ? 10.412 -4.002 -24.541 1.00 90.25 107 ARG A N 1
ATOM 859 C CA . ARG A 1 107 ? 9.426 -5.084 -24.495 1.00 90.25 107 ARG A CA 1
ATOM 860 C C . ARG A 1 107 ? 8.475 -5.031 -25.690 1.00 90.25 107 ARG A C 1
ATOM 862 O O . ARG A 1 107 ? 8.126 -3.953 -26.170 1.00 90.25 107 ARG A O 1
ATOM 869 N N . SER A 1 108 ? 7.959 -6.193 -26.093 1.00 94.50 108 SER A N 1
ATOM 870 C CA . SER A 1 108 ? 6.903 -6.261 -27.106 1.00 94.50 108 SER A CA 1
ATOM 871 C C . SER A 1 108 ? 5.590 -5.648 -26.606 1.00 94.50 108 SER A C 1
ATOM 873 O O . SER A 1 108 ? 5.255 -5.706 -25.416 1.00 94.50 108 SER A O 1
ATOM 875 N N . LEU A 1 109 ? 4.811 -5.087 -27.535 1.00 95.56 109 LEU A N 1
ATOM 876 C CA . LEU A 1 109 ? 3.512 -4.481 -27.233 1.00 95.56 109 LEU A CA 1
ATOM 877 C C . LEU A 1 109 ? 2.543 -5.481 -26.588 1.00 95.56 109 LEU A C 1
ATOM 879 O O . LEU A 1 109 ? 1.866 -5.151 -25.616 1.00 95.56 109 LEU A O 1
ATOM 883 N N . GLU A 1 110 ? 2.516 -6.712 -27.094 1.00 96.69 110 GLU A N 1
ATOM 884 C CA . GLU A 1 110 ? 1.676 -7.794 -26.573 1.00 96.69 110 GLU A CA 1
ATOM 885 C C . GLU A 1 110 ? 2.014 -8.121 -25.114 1.00 96.69 110 GLU A C 1
ATOM 887 O O . GLU A 1 110 ? 1.119 -8.275 -24.283 1.00 96.69 110 GLU A O 1
ATOM 892 N N . SER A 1 111 ? 3.309 -8.154 -24.777 1.00 95.06 111 SER A N 1
ATOM 893 C CA . SER A 1 111 ? 3.775 -8.395 -23.411 1.00 95.06 111 SER A CA 1
ATOM 894 C C . SER A 1 111 ? 3.326 -7.279 -22.462 1.00 95.06 111 SER A C 1
ATOM 896 O O . SER A 1 111 ? 2.853 -7.559 -21.361 1.00 95.06 111 SER A O 1
ATOM 898 N N . MET A 1 112 ? 3.392 -6.017 -22.899 1.00 95.38 112 MET A N 1
ATOM 899 C CA . MET A 1 112 ? 2.896 -4.887 -22.105 1.00 95.38 112 MET A CA 1
ATOM 900 C C . MET A 1 112 ? 1.377 -4.942 -21.898 1.00 95.38 112 MET A C 1
ATOM 902 O O . MET A 1 112 ? 0.892 -4.701 -20.794 1.00 95.38 112 MET A O 1
ATOM 906 N N . GLN A 1 113 ? 0.611 -5.288 -22.935 1.00 97.88 113 GLN A N 1
ATOM 907 C CA . GLN A 1 113 ? -0.845 -5.425 -22.828 1.00 97.88 113 GLN A CA 1
ATOM 908 C C . GLN A 1 113 ? -1.244 -6.550 -21.865 1.00 97.88 113 GLN A C 1
ATOM 910 O O . GLN A 1 113 ? -2.146 -6.366 -21.045 1.00 97.88 113 GLN A O 1
ATOM 915 N N . ALA A 1 114 ? -0.558 -7.694 -21.925 1.00 97.44 114 ALA A N 1
ATOM 916 C CA . ALA A 1 114 ? -0.798 -8.815 -21.022 1.00 97.44 114 ALA A CA 1
ATOM 917 C C . ALA A 1 114 ? -0.561 -8.431 -19.550 1.00 97.44 114 ALA A C 1
ATOM 919 O O . ALA A 1 114 ? -1.395 -8.739 -18.692 1.00 97.44 114 ALA A O 1
ATOM 920 N N . ASP A 1 115 ? 0.520 -7.702 -19.265 1.00 96.75 115 ASP A N 1
ATOM 921 C CA . ASP A 1 115 ? 0.828 -7.216 -17.917 1.00 96.75 115 ASP A CA 1
ATOM 922 C C . ASP A 1 115 ? -0.234 -6.248 -17.398 1.00 96.75 115 ASP A C 1
ATOM 924 O O . ASP A 1 115 ? -0.725 -6.414 -16.281 1.00 96.75 115 ASP A O 1
ATOM 928 N N . LEU A 1 116 ? -0.658 -5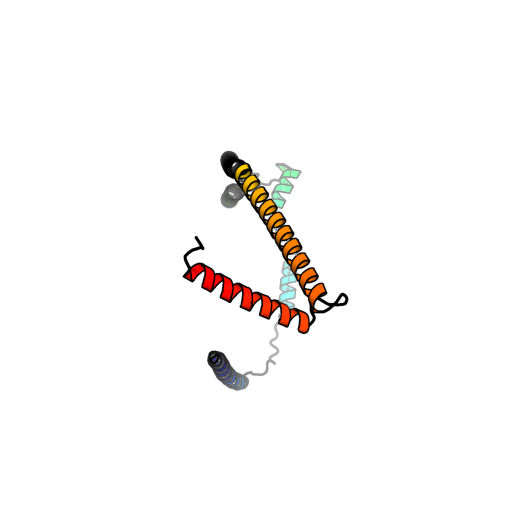.281 -18.216 1.00 97.94 116 LEU A N 1
ATOM 929 C CA . LEU A 1 116 ? -1.706 -4.330 -17.834 1.00 97.94 116 LEU A CA 1
ATOM 930 C C . LEU A 1 116 ? -3.027 -5.037 -17.511 1.00 97.94 116 LEU A C 1
ATOM 932 O O . LEU A 1 116 ? -3.704 -4.694 -16.538 1.00 97.94 116 LEU A O 1
ATOM 936 N N . LEU A 1 117 ? -3.394 -6.055 -18.294 1.00 98.19 117 LEU A N 1
ATOM 937 C CA . LEU A 1 117 ? -4.574 -6.873 -18.018 1.00 98.19 117 LEU A CA 1
ATOM 938 C C . LEU A 1 117 ? -4.427 -7.660 -16.710 1.00 98.19 117 LEU A C 1
ATOM 940 O O . LEU A 1 117 ? -5.394 -7.778 -15.952 1.00 98.19 117 LEU A O 1
ATOM 944 N N . LEU A 1 118 ? -3.236 -8.188 -16.421 1.00 98.19 118 LEU A N 1
ATOM 945 C CA . LEU A 1 118 ? -2.956 -8.893 -15.172 1.00 98.19 118 LEU A CA 1
ATOM 946 C C . LEU A 1 118 ? -3.034 -7.951 -13.964 1.00 98.19 118 LEU A C 1
ATOM 948 O O . LEU A 1 118 ? -3.666 -8.290 -12.962 1.00 98.19 118 LEU A O 1
ATOM 952 N N . GLU A 1 119 ? -2.436 -6.766 -14.056 1.00 98.00 119 GLU A N 1
ATOM 953 C CA . GLU A 1 119 ? -2.499 -5.744 -13.012 1.00 98.00 119 GLU A CA 1
ATOM 954 C C . GLU A 1 119 ? -3.931 -5.294 -12.745 1.00 98.00 119 GLU A C 1
ATOM 956 O O . GLU A 1 119 ? -4.345 -5.201 -11.588 1.00 98.00 119 GLU A O 1
ATOM 961 N N . ARG A 1 120 ? -4.710 -5.066 -13.806 1.00 98.12 120 ARG A N 1
ATOM 962 C CA . ARG A 1 120 ? -6.121 -4.698 -13.694 1.00 98.12 120 ARG A CA 1
ATOM 963 C C . ARG A 1 120 ? -6.916 -5.762 -12.942 1.00 98.12 120 ARG A C 1
ATOM 965 O O . ARG A 1 120 ? -7.582 -5.439 -11.963 1.00 98.12 120 ARG A O 1
ATOM 972 N N . LYS A 1 121 ? -6.767 -7.035 -13.318 1.00 98.06 121 LYS A N 1
ATOM 973 C CA . LYS A 1 121 ? -7.424 -8.156 -12.626 1.00 98.06 121 LYS A CA 1
ATOM 974 C C . LYS A 1 121 ? -7.015 -8.253 -11.156 1.00 98.06 121 LYS A C 1
ATOM 976 O O . LYS A 1 121 ? -7.850 -8.540 -10.303 1.00 98.06 121 LYS A O 1
ATOM 981 N N . ARG A 1 122 ? -5.738 -8.016 -10.833 1.00 97.94 122 ARG A N 1
ATOM 982 C CA . ARG A 1 122 ? -5.257 -8.008 -9.440 1.00 97.94 122 ARG A CA 1
ATOM 983 C C . ARG A 1 122 ? -5.919 -6.897 -8.626 1.00 97.94 122 ARG A C 1
ATOM 985 O O . ARG A 1 122 ? -6.424 -7.182 -7.543 1.00 97.94 122 ARG A O 1
ATOM 992 N N . LYS A 1 123 ? -5.975 -5.676 -9.167 1.00 98.06 123 LYS A N 1
ATOM 993 C CA . LYS A 1 123 ? -6.639 -4.530 -8.525 1.00 98.06 123 LYS A CA 1
ATOM 994 C C . LYS A 1 123 ? -8.125 -4.799 -8.295 1.00 98.06 123 LYS A C 1
ATOM 996 O O . LYS A 1 123 ? -8.593 -4.663 -7.171 1.00 98.06 123 LYS A O 1
ATOM 1001 N N . GLU A 1 124 ? -8.832 -5.286 -9.314 1.00 97.94 124 GLU A N 1
ATOM 1002 C CA . GLU A 1 124 ? -10.254 -5.645 -9.211 1.00 97.94 124 GLU A CA 1
ATOM 1003 C C . GLU A 1 124 ? -10.492 -6.710 -8.122 1.00 97.94 124 GLU A C 1
ATOM 1005 O O . GLU A 1 124 ? -11.403 -6.590 -7.303 1.00 97.94 124 GLU A O 1
ATOM 1010 N N . LEU A 1 125 ? -9.633 -7.733 -8.031 1.00 98.00 125 LEU A N 1
ATOM 1011 C CA . LEU A 1 125 ? -9.725 -8.748 -6.976 1.00 98.00 125 LEU A CA 1
ATOM 1012 C C . LEU A 1 125 ? -9.461 -8.184 -5.574 1.00 98.00 125 LEU A C 1
ATOM 1014 O O . LEU A 1 125 ? -10.096 -8.618 -4.610 1.00 98.00 125 LEU A O 1
ATOM 1018 N N . GLU A 1 126 ? -8.518 -7.256 -5.428 1.00 98.00 126 GLU A N 1
ATOM 1019 C CA . GLU A 1 126 ? -8.249 -6.589 -4.152 1.00 98.00 126 GLU A CA 1
ATOM 1020 C C . GLU A 1 126 ? -9.416 -5.705 -3.712 1.00 98.00 126 GLU A C 1
ATOM 1022 O O . GLU A 1 126 ? -9.813 -5.754 -2.546 1.00 98.00 126 GLU A O 1
ATOM 1027 N N . GLU A 1 127 ? -9.999 -4.943 -4.633 1.00 97.88 127 GLU A N 1
ATOM 1028 C CA . GLU A 1 127 ? -11.182 -4.122 -4.375 1.00 97.88 127 GLU A CA 1
ATOM 1029 C C . GLU A 1 127 ? -12.373 -4.980 -3.952 1.00 97.88 127 GLU A C 1
ATOM 1031 O O . GLU A 1 127 ? -12.981 -4.712 -2.916 1.00 97.88 127 GLU A O 1
ATOM 1036 N N . LEU A 1 128 ? -12.634 -6.083 -4.658 1.00 98.12 128 LEU A N 1
ATOM 1037 C CA . LEU A 1 128 ? -13.686 -7.031 -4.287 1.00 98.12 128 LEU A CA 1
ATOM 1038 C C . LEU A 1 128 ? -13.455 -7.647 -2.902 1.00 98.12 128 LEU A C 1
ATOM 1040 O O . LEU A 1 128 ? -14.400 -7.828 -2.133 1.00 98.12 128 LEU A O 1
ATOM 1044 N N . LYS A 1 129 ? -12.207 -7.976 -2.543 1.00 97.94 129 LYS A N 1
ATOM 1045 C CA . LYS A 1 129 ? -11.880 -8.478 -1.196 1.00 97.94 129 LYS A CA 1
ATOM 1046 C C . LYS A 1 129 ? -12.149 -7.422 -0.126 1.00 97.94 129 LYS A C 1
ATOM 1048 O O . LYS A 1 129 ? -12.717 -7.758 0.913 1.00 97.94 129 LYS A O 1
ATOM 1053 N N . LYS A 1 130 ? -11.768 -6.166 -0.380 1.00 98.06 130 LYS A N 1
ATOM 1054 C CA . LYS A 1 130 ? -12.031 -5.038 0.527 1.00 98.06 130 LYS A CA 1
ATOM 1055 C C . LYS A 1 130 ? -13.530 -4.821 0.706 1.00 98.06 130 LYS A C 1
ATOM 1057 O O . LYS A 1 130 ? -13.988 -4.768 1.842 1.00 98.06 130 LYS A O 1
ATOM 1062 N N . GLN A 1 131 ? -14.293 -4.786 -0.384 1.00 98.06 131 GLN A N 1
ATOM 1063 C CA . GLN A 1 131 ? -15.751 -4.637 -0.353 1.00 98.06 131 GLN A CA 1
ATOM 1064 C C . GLN A 1 131 ? -16.411 -5.760 0.453 1.00 98.06 131 GLN A C 1
ATOM 1066 O O . GLN A 1 131 ? -17.110 -5.480 1.421 1.00 98.06 131 GLN A O 1
ATOM 1071 N N . LYS A 1 132 ? -16.078 -7.027 0.172 1.00 98.06 132 LYS A N 1
ATOM 1072 C CA . LYS A 1 132 ? -16.594 -8.180 0.936 1.00 98.06 132 LYS A CA 1
ATOM 1073 C C . LYS A 1 132 ? -16.244 -8.122 2.422 1.00 98.06 132 LYS A C 1
ATOM 1075 O O . LYS A 1 132 ? -16.996 -8.618 3.258 1.00 98.06 132 LYS A O 1
ATOM 1080 N N . HIS A 1 133 ? -15.077 -7.585 2.771 1.00 98.00 133 HIS A N 1
ATOM 1081 C CA . HIS A 1 133 ? -14.703 -7.400 4.170 1.00 98.00 133 HIS A CA 1
ATOM 1082 C C . HIS A 1 133 ? -15.541 -6.301 4.830 1.00 98.00 133 HIS A C 1
ATOM 1084 O O . HIS A 1 133 ? -16.086 -6.527 5.908 1.00 98.00 133 HIS A O 1
ATOM 1090 N N . ILE A 1 134 ? -15.698 -5.156 4.160 1.00 98.06 134 ILE A N 1
ATOM 1091 C CA . ILE A 1 134 ? -16.534 -4.046 4.627 1.00 98.06 134 ILE A CA 1
ATOM 1092 C C . ILE A 1 134 ? -17.975 -4.520 4.824 1.00 98.06 134 ILE A C 1
ATOM 1094 O O . ILE A 1 134 ? -18.526 -4.305 5.895 1.00 98.06 134 ILE A O 1
ATOM 1098 N N . GLU A 1 135 ? -18.556 -5.242 3.866 1.00 98.25 135 GLU A N 1
ATOM 1099 C CA . GLU A 1 135 ? -19.909 -5.807 3.969 1.00 98.25 135 GLU A CA 1
ATOM 1100 C C . GLU A 1 135 ? -20.080 -6.701 5.204 1.00 98.25 135 GLU A C 1
ATOM 1102 O O . GLU A 1 135 ? -21.061 -6.571 5.937 1.00 98.25 135 GLU A O 1
ATOM 1107 N N . LYS A 1 136 ? -19.106 -7.576 5.488 1.00 97.62 136 LYS A N 1
ATOM 1108 C CA . LYS A 1 136 ? -19.127 -8.425 6.691 1.00 97.62 136 LYS A CA 1
ATOM 1109 C C . LYS A 1 136 ? -19.078 -7.600 7.973 1.00 97.62 136 LYS A C 1
ATOM 1111 O O . LYS A 1 136 ? -19.812 -7.904 8.911 1.00 97.62 136 LYS A O 1
ATOM 1116 N N . CYS A 1 137 ? -18.234 -6.571 8.016 1.00 97.06 137 CYS A N 1
ATOM 1117 C CA . CYS A 1 137 ? -18.141 -5.671 9.162 1.00 97.06 137 CYS A CA 1
ATOM 1118 C C . CYS A 1 137 ? -19.444 -4.883 9.348 1.00 97.06 137 CYS A C 1
ATOM 1120 O O . CYS A 1 137 ? -19.976 -4.847 10.454 1.00 97.06 137 CYS A O 1
ATOM 1122 N N . LEU A 1 138 ? -20.008 -4.336 8.266 1.00 97.44 138 LEU A N 1
ATOM 1123 C CA . LEU A 1 138 ? -21.286 -3.623 8.276 1.00 97.44 138 LEU A CA 1
ATOM 1124 C C . LEU A 1 138 ? -22.431 -4.515 8.769 1.00 97.44 138 LEU A C 1
ATOM 1126 O O . LEU A 1 138 ? -23.237 -4.074 9.580 1.00 97.44 138 LEU A O 1
ATOM 1130 N N . ALA A 1 139 ? -22.469 -5.786 8.362 1.00 97.50 139 ALA A N 1
ATOM 1131 C CA . ALA A 1 139 ? -23.467 -6.740 8.843 1.00 97.50 139 ALA A CA 1
ATOM 1132 C C . ALA A 1 139 ? -23.355 -7.029 10.355 1.00 97.50 139 ALA A C 1
ATOM 1134 O O . ALA A 1 139 ? -24.345 -7.383 10.996 1.00 97.50 139 ALA A O 1
ATOM 1135 N N . GLN A 1 140 ? -22.161 -6.887 10.942 1.00 97.19 140 GLN A N 1
ATOM 1136 C CA . GLN A 1 140 ? -21.928 -7.077 12.378 1.00 97.19 140 GLN A CA 1
ATOM 1137 C C . GLN A 1 140 ? -22.194 -5.814 13.212 1.00 97.19 140 GLN A C 1
ATOM 1139 O O . GLN A 1 140 ? -22.446 -5.934 14.413 1.00 97.19 140 GLN A O 1
ATOM 1144 N N . LEU A 1 141 ? -22.177 -4.624 12.600 1.00 96.69 141 LEU A N 1
ATOM 1145 C CA . LEU A 1 141 ? -22.316 -3.345 13.306 1.00 96.69 141 LEU A CA 1
ATOM 1146 C C . LEU A 1 141 ? -23.575 -3.232 14.182 1.00 96.69 141 LEU A C 1
ATOM 1148 O O . LEU A 1 141 ? -23.408 -2.855 15.340 1.00 96.69 141 LEU A O 1
ATOM 1152 N N . PRO A 1 142 ? -24.797 -3.589 13.729 1.00 97.31 142 PRO A N 1
ATOM 1153 C CA . PRO A 1 142 ? -26.000 -3.392 14.543 1.00 97.31 142 PRO A CA 1
ATOM 1154 C C . PRO A 1 142 ? -25.951 -4.162 15.867 1.00 97.31 142 PRO A C 1
ATOM 1156 O O . PRO A 1 142 ? -26.308 -3.640 16.919 1.00 97.31 142 PRO A O 1
ATOM 1159 N N . LYS A 1 143 ? -25.424 -5.394 15.836 1.00 97.12 143 LYS A N 1
ATOM 1160 C CA . LYS A 1 143 ? -25.262 -6.220 17.041 1.00 97.12 143 LYS A CA 1
ATOM 1161 C C . LYS A 1 143 ? -24.259 -5.596 18.011 1.00 97.12 143 LYS A C 1
ATOM 1163 O O . LYS A 1 143 ? -24.522 -5.521 19.208 1.00 97.12 143 LYS A O 1
ATOM 1168 N N . LEU A 1 144 ? -23.122 -5.127 17.494 1.00 97.00 144 LEU A N 1
ATOM 1169 C CA . LEU A 1 144 ? -22.092 -4.473 18.304 1.00 97.00 144 LEU A CA 1
ATOM 1170 C C . LEU A 1 144 ? -22.586 -3.154 18.906 1.00 97.00 144 LEU A C 1
ATOM 1172 O O . LEU A 1 144 ? -22.249 -2.842 20.048 1.00 97.00 144 LEU A O 1
ATOM 1176 N N . GLU A 1 145 ? -23.401 -2.398 18.171 1.00 97.69 145 GLU A N 1
ATOM 1177 C CA . GLU A 1 145 ? -24.001 -1.159 18.654 1.00 97.69 145 GLU A CA 1
ATOM 1178 C C . GLU A 1 145 ? -24.947 -1.419 19.833 1.00 97.69 145 GLU A C 1
ATOM 1180 O O . GLU A 1 145 ? -24.836 -0.762 20.871 1.00 97.69 145 GLU A O 1
ATOM 1185 N N . GLU A 1 146 ? -25.831 -2.413 19.722 1.00 97.94 146 GLU A N 1
ATOM 1186 C CA . GLU A 1 146 ? -26.716 -2.806 20.821 1.00 97.94 146 GLU A CA 1
ATOM 1187 C C . GLU A 1 146 ? -25.937 -3.275 22.054 1.00 97.94 146 GLU A C 1
ATOM 1189 O O . GLU A 1 146 ? -26.251 -2.890 23.182 1.00 97.94 146 GLU A O 1
ATOM 1194 N N . GLU A 1 147 ? -24.907 -4.101 21.862 1.00 97.56 147 GLU A N 1
ATOM 1195 C CA . GLU A 1 147 ? -24.046 -4.547 22.956 1.00 97.56 147 GLU A CA 1
ATOM 1196 C C . GLU A 1 147 ? -23.321 -3.380 23.628 1.00 97.56 147 GLU A C 1
ATOM 1198 O O . GLU A 1 147 ? -23.194 -3.357 24.855 1.00 97.56 147 GLU A O 1
ATOM 1203 N N . HIS A 1 148 ? -22.847 -2.409 22.846 1.00 97.75 148 HIS A N 1
ATOM 1204 C CA . HIS A 1 148 ? -22.199 -1.214 23.368 1.00 97.75 148 HIS A CA 1
ATOM 1205 C C . HIS A 1 148 ? -23.178 -0.367 24.186 1.00 97.75 148 HIS A C 1
ATOM 1207 O O . HIS A 1 148 ? -22.870 -0.019 25.324 1.00 97.75 148 HIS A O 1
ATOM 1213 N N . ARG A 1 149 ? -24.385 -0.111 23.665 1.00 97.62 149 ARG A N 1
ATOM 1214 C CA . ARG A 1 149 ? -25.440 0.617 24.391 1.00 97.62 149 ARG A CA 1
ATOM 1215 C C . ARG A 1 149 ? -25.768 -0.057 25.726 1.00 97.62 149 ARG A C 1
ATOM 1217 O O . ARG A 1 149 ? -25.719 0.596 26.764 1.00 97.62 149 ARG A O 1
ATOM 1224 N N . LYS A 1 150 ? -25.965 -1.381 25.730 1.00 97.44 150 LYS A N 1
ATOM 1225 C CA . LYS A 1 150 ? -26.213 -2.164 26.957 1.00 97.44 150 LYS A CA 1
ATOM 1226 C C . LYS A 1 150 ? -25.064 -2.057 27.964 1.00 97.44 150 LYS A C 1
ATOM 1228 O O . LYS A 1 150 ? -25.298 -1.967 29.169 1.00 97.44 150 LYS A O 1
ATOM 1233 N N . LYS A 1 151 ? -23.810 -2.079 27.498 1.00 97.25 151 LYS A N 1
ATOM 1234 C CA . LYS A 1 151 ? -22.628 -1.922 28.365 1.00 97.25 151 LYS A CA 1
ATOM 1235 C C . LYS A 1 151 ? -22.566 -0.528 28.985 1.00 97.25 151 LYS A C 1
ATOM 1237 O O . LYS A 1 151 ? -22.283 -0.426 30.179 1.00 97.25 151 LYS A O 1
ATOM 1242 N N . GLU A 1 152 ? -22.853 0.511 28.208 1.00 97.31 152 GLU A N 1
ATOM 1243 C CA . GLU A 1 152 ? -22.878 1.893 28.690 1.00 97.31 152 GLU A CA 1
ATOM 1244 C C . GLU A 1 152 ? -23.984 2.109 29.728 1.00 97.31 152 GLU A C 1
ATOM 1246 O O . GLU A 1 152 ? -23.705 2.608 30.818 1.00 97.31 152 GLU A O 1
ATOM 1251 N N . GLU A 1 153 ? -25.204 1.640 29.462 1.00 97.06 153 GLU A N 1
ATOM 1252 C CA . GLU A 1 153 ? -26.317 1.693 30.419 1.00 97.06 153 GLU A CA 1
ATOM 1253 C C . GLU A 1 153 ? -25.983 0.955 31.721 1.00 97.06 153 GLU A C 1
ATOM 1255 O O . GLU A 1 153 ? -26.150 1.492 32.819 1.00 97.06 153 GLU A O 1
ATOM 1260 N N . A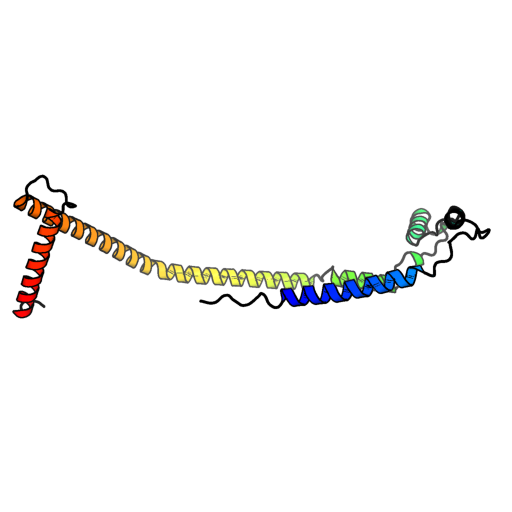LA A 1 154 ? -25.427 -0.256 31.623 1.00 97.00 154 ALA A N 1
ATOM 1261 C CA . ALA A 1 154 ? -25.002 -1.018 32.793 1.00 97.00 154 ALA A CA 1
ATOM 1262 C C . ALA A 1 154 ? -23.881 -0.315 33.576 1.00 97.00 154 ALA A C 1
ATOM 1264 O O . ALA A 1 154 ? -23.810 -0.442 34.803 1.00 97.00 154 ALA A O 1
ATOM 1265 N N . ARG A 1 155 ? -22.988 0.414 32.896 1.00 96.94 155 ARG A N 1
ATOM 1266 C CA . ARG A 1 155 ? -21.929 1.203 33.537 1.00 96.94 155 ARG A CA 1
ATOM 1267 C C . ARG A 1 155 ? -22.521 2.384 34.301 1.00 96.94 155 ARG A C 1
ATOM 1269 O O . ARG A 1 155 ? -22.181 2.555 35.471 1.00 96.94 155 ARG A O 1
ATOM 1276 N N . LEU A 1 156 ? -23.434 3.129 33.679 1.00 96.75 156 LEU A N 1
ATOM 1277 C CA . LEU A 1 156 ? -24.129 4.259 34.300 1.00 96.75 156 LEU A CA 1
ATOM 1278 C C . LEU A 1 156 ? -24.931 3.814 35.526 1.00 96.75 156 LEU A C 1
ATOM 1280 O O . LEU A 1 156 ? -24.788 4.395 36.600 1.00 96.75 156 LEU A O 1
ATOM 1284 N N . LEU A 1 157 ? -25.683 2.716 35.417 1.00 96.75 157 LEU A N 1
ATOM 1285 C CA . LEU A 1 157 ? -26.462 2.183 36.534 1.00 96.75 157 LEU A CA 1
ATOM 1286 C C . LEU A 1 157 ? -25.568 1.760 37.710 1.00 96.75 157 LEU A C 1
ATOM 1288 O O . LEU A 1 157 ? -25.845 2.088 38.865 1.00 96.75 157 LEU A O 1
ATOM 1292 N N . LYS A 1 158 ? -24.443 1.085 37.435 1.00 96.38 158 LYS A N 1
ATOM 1293 C CA . LYS A 1 158 ? -23.455 0.730 38.469 1.00 96.38 158 LYS A CA 1
ATOM 1294 C C . LYS A 1 158 ? -22.849 1.965 39.126 1.00 96.38 158 LYS A C 1
ATOM 1296 O O . LYS A 1 158 ? -22.615 1.963 40.338 1.00 96.38 158 LYS A O 1
ATOM 1301 N N . GLU A 1 159 ? -22.582 3.009 38.350 1.00 96.19 159 GLU A N 1
ATOM 1302 C CA . GLU A 1 159 ? -22.051 4.261 38.868 1.00 96.19 159 GLU A CA 1
ATOM 1303 C C . GLU A 1 159 ? -23.068 4.955 39.778 1.00 96.19 159 GLU A C 1
ATOM 1305 O O . GLU A 1 159 ? -22.725 5.287 40.915 1.00 96.19 159 GLU A O 1
ATOM 1310 N N . GLU A 1 160 ? -24.328 5.072 39.357 1.00 95.94 160 GLU A N 1
ATOM 1311 C CA . GLU A 1 160 ? -25.413 5.617 40.174 1.00 95.94 160 GLU A CA 1
ATOM 1312 C C . GLU A 1 160 ? -25.626 4.829 41.465 1.00 95.94 160 GLU A C 1
ATOM 1314 O O . GLU A 1 160 ? -25.700 5.416 42.547 1.00 95.94 160 GLU A O 1
ATOM 1319 N N . GLU A 1 161 ? -25.671 3.498 41.391 1.00 95.75 161 GLU A N 1
ATOM 1320 C CA . GLU A 1 161 ? -25.751 2.655 42.581 1.00 95.75 161 GLU A CA 1
ATOM 1321 C C . GLU A 1 161 ? -24.568 2.889 43.518 1.00 95.75 161 GLU A C 1
ATOM 1323 O O . GLU A 1 161 ? -24.736 2.929 44.737 1.00 95.75 161 GLU A O 1
ATOM 1328 N N . SER A 1 162 ? -23.358 3.034 42.972 1.00 93.50 162 SER A N 1
ATOM 1329 C CA . SER A 1 162 ? -22.169 3.304 43.774 1.00 93.50 162 SER A CA 1
ATOM 1330 C C . SER A 1 162 ? -22.244 4.679 44.439 1.00 93.50 162 SER A C 1
ATOM 1332 O O . SER A 1 162 ? -21.867 4.805 45.604 1.00 93.50 162 SER A O 1
ATOM 1334 N N . ARG A 1 163 ? -22.783 5.693 43.745 1.00 94.00 163 ARG A N 1
ATOM 1335 C CA . ARG A 1 163 ? -23.013 7.039 44.287 1.00 94.00 163 ARG A CA 1
ATOM 1336 C C . ARG A 1 163 ? -24.047 6.998 45.408 1.00 94.00 163 ARG A C 1
ATOM 1338 O O . ARG A 1 163 ? -23.760 7.505 46.488 1.00 94.00 163 ARG A O 1
ATOM 1345 N N . LYS A 1 164 ? -25.177 6.313 45.206 1.00 94.69 164 LYS A N 1
ATOM 1346 C CA . LYS A 1 164 ? -26.220 6.106 46.228 1.00 94.69 164 LYS A CA 1
ATOM 1347 C C . LYS A 1 164 ? -25.663 5.373 47.453 1.00 94.69 164 LYS A C 1
ATOM 1349 O O . LYS A 1 164 ? -25.813 5.841 48.576 1.00 94.69 164 LYS A O 1
ATOM 1354 N N . LYS A 1 165 ? -24.929 4.270 47.252 1.00 91.06 165 LYS A N 1
ATOM 1355 C CA . LYS A 1 165 ? -24.277 3.503 48.333 1.00 91.06 165 LYS A CA 1
ATOM 1356 C C . LYS A 1 165 ? -23.276 4.355 49.120 1.00 91.06 165 LYS A C 1
ATOM 1358 O O . LYS A 1 165 ? -23.214 4.237 50.341 1.00 91.06 165 LYS A O 1
ATOM 1363 N N . LYS A 1 166 ? -22.497 5.201 48.437 1.00 89.50 166 LYS A N 1
ATOM 1364 C CA . LYS A 1 166 ? -21.574 6.150 49.078 1.00 89.50 166 LYS A CA 1
ATOM 1365 C C . LYS A 1 166 ? -22.330 7.212 49.876 1.00 89.50 166 LYS A C 1
ATOM 1367 O O . LYS A 1 166 ? -21.942 7.460 51.007 1.00 89.50 166 LYS A O 1
ATOM 1372 N N . ALA A 1 167 ? -23.403 7.787 49.332 1.00 90.00 167 ALA A N 1
ATOM 1373 C CA . ALA A 1 167 ? -24.213 8.791 50.024 1.00 90.00 167 ALA A CA 1
ATOM 1374 C C . ALA A 1 167 ? -24.795 8.246 51.339 1.00 90.00 167 ALA A C 1
ATOM 1376 O O . ALA A 1 167 ? -24.548 8.824 52.392 1.00 90.00 167 ALA A O 1
ATOM 1377 N N . VAL A 1 168 ? -25.422 7.064 51.296 1.00 90.69 168 VAL A N 1
ATOM 1378 C CA . VAL A 1 168 ? -25.956 6.385 52.493 1.00 90.69 168 VAL A CA 1
ATOM 1379 C C . VAL A 1 168 ? -24.859 6.119 53.531 1.00 90.69 168 VAL A C 1
ATOM 1381 O O . VAL A 1 168 ? -25.068 6.278 54.730 1.00 90.69 168 VAL A O 1
ATOM 1384 N N . LEU A 1 169 ? -23.662 5.720 53.086 1.00 87.75 169 LEU A N 1
ATOM 1385 C CA . LEU A 1 169 ? -22.538 5.471 53.990 1.00 87.75 169 LEU A CA 1
ATOM 1386 C C . LEU A 1 169 ? -22.028 6.755 54.659 1.00 87.75 169 LEU A C 1
ATOM 1388 O O . LEU A 1 169 ? -21.599 6.715 55.810 1.00 87.75 169 LEU A O 1
ATOM 1392 N N . LEU A 1 170 ? -22.061 7.879 53.942 1.00 88.25 170 LEU A N 1
ATOM 1393 C CA . LEU A 1 170 ? -21.674 9.182 54.476 1.00 88.25 170 LEU A CA 1
ATOM 1394 C C . LEU A 1 170 ? -22.708 9.718 55.466 1.00 88.25 170 LEU A C 1
ATOM 1396 O O . LEU A 1 170 ? -22.314 10.253 56.495 1.00 88.25 170 LEU A O 1
ATOM 1400 N N . GLU A 1 171 ? -24.001 9.541 55.203 1.00 88.19 171 GLU A N 1
ATOM 1401 C CA . GLU A 1 171 ? -25.069 9.907 56.143 1.00 88.19 171 GLU A CA 1
ATOM 1402 C C . GLU A 1 171 ? -24.969 9.108 57.446 1.00 88.19 171 GLU A C 1
ATOM 1404 O O . GLU A 1 171 ? -24.887 9.700 58.519 1.00 88.19 171 GLU A O 1
ATOM 1409 N N . ALA A 1 172 ? -24.824 7.782 57.362 1.00 86.31 172 ALA A N 1
ATOM 1410 C CA . ALA A 1 172 ? -24.640 6.939 58.545 1.00 86.31 172 ALA A CA 1
ATOM 1411 C C . ALA A 1 172 ? -23.371 7.296 59.345 1.00 86.31 172 ALA A C 1
ATOM 1413 O O . ALA A 1 172 ? -23.333 7.170 60.570 1.00 86.31 172 ALA A O 1
ATOM 1414 N N . ALA A 1 173 ? -22.314 7.746 58.662 1.00 87.62 173 ALA A N 1
ATOM 1415 C CA . ALA A 1 173 ? -21.123 8.252 59.333 1.00 87.62 173 ALA A CA 1
ATOM 1416 C C . ALA A 1 173 ? -21.386 9.583 60.038 1.00 87.62 173 ALA A C 1
ATOM 1418 O O . ALA A 1 173 ? -20.942 9.752 61.172 1.00 8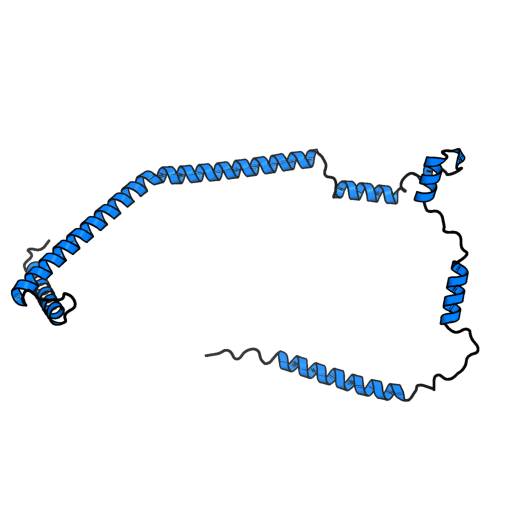7.62 173 ALA A O 1
ATOM 1419 N N . ARG A 1 174 ? -22.129 10.498 59.403 1.00 86.31 174 ARG A N 1
ATOM 1420 C CA . ARG A 1 174 ? -22.507 11.786 60.001 1.00 86.31 174 ARG A CA 1
ATOM 1421 C C . ARG A 1 174 ? -23.312 11.605 61.284 1.00 86.31 174 ARG A C 1
ATOM 1423 O O . ARG A 1 174 ? -23.043 12.307 62.252 1.00 86.31 174 ARG A O 1
ATOM 1430 N N . GLU A 1 175 ? -24.219 10.631 61.326 1.00 86.56 175 GLU A N 1
ATOM 1431 C CA . GLU A 1 175 ? -24.999 10.307 62.531 1.00 86.56 175 GLU A CA 1
ATOM 1432 C C . GLU A 1 175 ? -24.129 9.817 63.698 1.00 86.56 175 GLU A C 1
ATOM 1434 O O . GLU A 1 175 ? -24.389 10.151 64.850 1.00 86.56 175 GLU A O 1
ATOM 1439 N N . LYS A 1 176 ? -23.083 9.028 63.419 1.00 83.25 176 LYS A N 1
ATOM 1440 C CA . LYS A 1 176 ? -22.241 8.420 64.465 1.00 83.25 176 LYS A CA 1
ATOM 1441 C C . LYS A 1 176 ? -21.059 9.267 64.911 1.00 83.25 176 LYS A C 1
ATOM 1443 O O . LYS A 1 176 ? -20.656 9.190 66.067 1.00 83.25 176 LYS A O 1
ATOM 1448 N N . LEU A 1 177 ? -20.440 9.979 63.977 1.00 82.75 177 LEU A N 1
ATOM 1449 C CA . LEU A 1 177 ? -19.148 10.642 64.159 1.00 82.75 177 LEU A CA 1
ATOM 1450 C C . LEU A 1 177 ? -19.256 12.179 64.007 1.00 82.75 177 LEU A C 1
ATOM 1452 O O . LEU A 1 177 ? -18.280 12.871 64.289 1.00 82.75 177 LEU A O 1
ATOM 1456 N N . GLY A 1 178 ? -20.416 12.718 63.594 1.00 82.38 178 GLY A N 1
ATOM 1457 C CA . GLY A 1 178 ? -20.691 14.158 63.444 1.00 82.38 178 GLY A CA 1
ATOM 1458 C C . GLY A 1 178 ? -20.569 14.710 62.010 1.00 82.38 178 GLY A C 1
ATOM 1459 O O . GLY A 1 178 ? -20.205 14.012 61.074 1.00 82.38 178 GLY A O 1
ATOM 1460 N N . TYR A 1 179 ? -20.874 15.996 61.793 1.00 75.50 179 TYR A N 1
ATOM 1461 C CA . TYR A 1 179 ? -20.960 16.578 60.437 1.00 75.50 179 TYR A CA 1
ATOM 1462 C C . TYR A 1 179 ? -19.605 16.798 59.724 1.00 75.50 179 TYR A C 1
ATOM 1464 O O . TYR A 1 179 ? -19.561 16.789 58.492 1.00 75.50 179 TYR A O 1
ATOM 1472 N N . ALA A 1 180 ? -18.498 16.960 60.460 1.00 77.06 180 ALA A N 1
ATOM 1473 C CA . ALA A 1 180 ? -17.170 17.283 59.921 1.00 77.06 180 ALA A CA 1
ATOM 1474 C C . ALA A 1 180 ? -16.282 16.034 59.728 1.00 77.06 180 ALA A C 1
ATOM 1476 O O . ALA A 1 180 ? -15.240 15.894 60.366 1.00 77.06 180 ALA A O 1
ATOM 1477 N N . ILE A 1 181 ? -16.700 15.097 58.868 1.00 75.62 181 ILE A N 1
ATOM 1478 C CA . ILE A 1 181 ? -15.948 13.855 58.609 1.00 75.62 181 ILE A CA 1
ATOM 1479 C C . ILE A 1 181 ? -15.461 13.803 57.165 1.00 75.62 181 ILE A C 1
ATOM 1481 O O . ILE A 1 181 ? -16.253 13.835 56.223 1.00 75.62 181 ILE A O 1
ATOM 1485 N N . ASP A 1 182 ? -14.151 13.618 57.006 1.00 82.88 182 ASP A N 1
ATOM 1486 C CA . ASP A 1 182 ? -13.530 13.279 55.727 1.00 82.88 182 ASP A CA 1
ATOM 1487 C C . ASP A 1 182 ? -13.630 11.755 55.472 1.00 82.88 182 ASP A C 1
ATOM 1489 O O . ASP A 1 182 ? -13.197 10.962 56.324 1.00 82.88 182 ASP A O 1
ATOM 1493 N N . PRO A 1 183 ? -14.130 11.310 54.300 1.00 81.38 183 PRO A N 1
ATOM 1494 C CA . PRO A 1 183 ? -14.131 9.902 53.882 1.00 81.38 183 PRO A CA 1
ATOM 1495 C C . PRO A 1 183 ? -12.754 9.213 53.888 1.00 81.38 183 PRO A C 1
ATOM 1497 O O . PRO A 1 183 ? -12.673 7.984 53.860 1.00 81.38 183 PRO A O 1
ATOM 1500 N N . ARG A 1 184 ? -11.654 9.974 53.882 1.00 85.94 184 ARG A N 1
ATOM 1501 C CA . ARG A 1 184 ? -10.277 9.451 53.910 1.00 85.94 184 ARG A CA 1
ATOM 1502 C C . ARG A 1 184 ? -9.740 9.219 55.322 1.00 85.94 184 ARG A C 1
ATOM 1504 O O . ARG A 1 184 ? -8.719 8.540 55.465 1.00 85.94 184 ARG A O 1
ATOM 1511 N N . SER A 1 185 ? -10.418 9.748 56.341 1.00 87.62 185 SER A N 1
ATOM 1512 C CA . SER A 1 185 ? -9.995 9.662 57.739 1.00 87.62 185 SER A CA 1
ATOM 1513 C C . SER A 1 185 ? -9.941 8.218 58.255 1.00 87.62 185 SER A C 1
ATOM 1515 O O . SER A 1 185 ? -10.718 7.350 57.849 1.00 87.62 185 SER A O 1
ATOM 1517 N N . GLN A 1 186 ? -9.016 7.954 59.182 1.00 87.50 186 GLN A N 1
ATOM 1518 C CA . GLN A 1 186 ? -8.813 6.622 59.763 1.00 87.50 186 GLN A CA 1
ATOM 1519 C C . GLN A 1 186 ? -10.052 6.129 60.534 1.00 87.50 186 GLN A C 1
ATOM 1521 O O . GLN A 1 186 ? -10.475 4.988 60.366 1.00 87.50 186 GLN A O 1
ATOM 1526 N N . ARG A 1 187 ? -10.707 7.032 61.275 1.00 83.69 187 ARG A N 1
ATOM 1527 C CA . ARG A 1 187 ? -11.939 6.755 62.034 1.00 83.69 187 ARG A CA 1
ATOM 1528 C C . ARG A 1 187 ? -13.101 6.309 61.141 1.00 83.69 187 ARG A C 1
ATOM 1530 O O . ARG A 1 187 ? -13.835 5.387 61.488 1.00 83.69 187 ARG A O 1
ATOM 1537 N N . PHE A 1 188 ? -13.254 6.926 59.966 1.00 87.00 188 PHE A N 1
ATOM 1538 C CA . PHE A 1 188 ? -14.273 6.520 58.996 1.00 87.00 188 PHE A CA 1
ATOM 1539 C C . PHE A 1 188 ? -13.994 5.112 58.453 1.00 87.00 188 PHE A C 1
ATOM 1541 O O . PHE A 1 188 ? -14.907 4.293 58.368 1.00 87.00 188 PHE A O 1
ATOM 1548 N N . LYS A 1 189 ? -12.734 4.791 58.133 1.00 88.44 189 LYS A N 1
ATOM 1549 C CA . LYS A 1 189 ? -12.350 3.456 57.643 1.00 88.44 189 LYS A CA 1
ATOM 1550 C C . LYS A 1 189 ? -12.654 2.360 58.666 1.00 88.44 189 LYS A C 1
ATOM 1552 O O . LYS A 1 189 ? -13.235 1.344 58.291 1.00 88.44 189 LYS A O 1
ATOM 1557 N N . GLU A 1 190 ? -12.336 2.589 59.938 1.00 89.25 190 GLU A N 1
ATOM 1558 C CA . GLU A 1 190 ? -12.628 1.658 61.038 1.00 89.25 190 GLU A CA 1
ATOM 1559 C C . GLU A 1 190 ? -14.137 1.418 61.190 1.00 89.25 190 GLU A C 1
ATOM 1561 O O . GLU A 1 190 ? -14.586 0.270 61.204 1.00 89.25 190 GLU A O 1
ATOM 1566 N N . MET A 1 191 ? -14.945 2.483 61.167 1.00 87.00 191 MET A N 1
ATOM 1567 C CA . MET A 1 191 ? -16.409 2.380 61.197 1.00 87.00 191 MET A CA 1
ATOM 1568 C C . MET A 1 191 ? -16.957 1.568 60.008 1.00 87.00 191 MET A C 1
ATOM 1570 O O . MET A 1 191 ? -17.820 0.701 60.181 1.00 87.00 191 MET A O 1
ATOM 1574 N N . VAL A 1 192 ? -16.456 1.814 58.792 1.00 89.25 192 VAL A N 1
ATOM 1575 C CA . VAL A 1 192 ? -16.857 1.068 57.586 1.00 89.25 192 VAL A CA 1
ATOM 1576 C C . VAL A 1 192 ? -16.464 -0.408 57.691 1.00 89.25 192 VAL A C 1
ATOM 1578 O O . VAL A 1 192 ? -17.235 -1.278 57.270 1.00 89.25 192 VAL A O 1
ATOM 1581 N N . GLU A 1 193 ? -15.295 -0.722 58.251 1.00 90.06 193 GLU A N 1
ATOM 1582 C CA . GLU A 1 193 ? -14.878 -2.103 58.494 1.00 90.06 193 GLU A CA 1
ATOM 1583 C C . GLU A 1 193 ? -15.778 -2.818 59.499 1.00 90.06 193 GLU A C 1
ATOM 1585 O O . GLU A 1 193 ? -16.195 -3.950 59.236 1.00 90.06 193 GLU A O 1
ATOM 1590 N N . GLU A 1 194 ? -16.138 -2.174 60.608 1.00 88.62 194 GLU A N 1
ATOM 1591 C CA . GLU A 1 194 ? -17.079 -2.746 61.571 1.00 88.62 194 GLU A CA 1
ATOM 1592 C C . GLU A 1 194 ? -18.444 -3.027 60.938 1.00 88.62 194 GLU A C 1
ATOM 1594 O O . GLU A 1 194 ? -19.007 -4.111 61.116 1.00 88.62 194 GLU A O 1
ATOM 1599 N N . TRP A 1 195 ? -18.960 -2.089 60.140 1.00 86.12 195 TRP A N 1
ATOM 1600 C CA . TRP A 1 195 ? -20.202 -2.264 59.384 1.00 86.12 195 TRP A CA 1
ATOM 1601 C C . TRP A 1 195 ? -20.121 -3.430 58.390 1.00 86.12 195 TRP A C 1
ATOM 1603 O O . TRP A 1 195 ? -21.050 -4.237 58.290 1.00 86.12 195 TRP A O 1
ATOM 1613 N N . ARG A 1 196 ? -18.995 -3.575 57.678 1.00 87.31 196 ARG A N 1
ATOM 1614 C CA . ARG A 1 196 ? -18.745 -4.716 56.782 1.00 87.31 196 ARG A CA 1
ATOM 1615 C C . ARG A 1 196 ? -18.688 -6.040 57.544 1.00 87.31 196 ARG A C 1
ATOM 1617 O O . ARG A 1 196 ? -19.249 -7.026 57.061 1.00 87.31 196 ARG A O 1
ATOM 1624 N N . ARG A 1 197 ? -18.040 -6.081 58.715 1.00 90.75 197 ARG A N 1
ATOM 1625 C CA . ARG A 1 197 ? -17.950 -7.283 59.565 1.00 90.75 197 ARG A CA 1
ATOM 1626 C C . ARG A 1 197 ? -19.336 -7.705 60.062 1.00 90.75 197 ARG A C 1
ATOM 1628 O O . ARG A 1 197 ? -19.693 -8.864 59.857 1.00 90.75 197 ARG A O 1
ATOM 1635 N N . LYS A 1 198 ? -20.138 -6.766 60.580 1.00 87.19 198 LYS A N 1
ATOM 1636 C CA . LYS A 1 198 ? -21.520 -7.001 61.051 1.00 87.19 198 LYS A CA 1
ATOM 1637 C C . LYS A 1 198 ? -22.443 -7.509 59.933 1.00 87.19 198 LYS A C 1
ATOM 1639 O O . LYS A 1 198 ? -23.056 -8.564 60.064 1.00 87.19 198 LYS A O 1
ATOM 1644 N N . ARG A 1 199 ? -22.429 -6.878 58.752 1.00 84.88 199 ARG A N 1
ATOM 1645 C CA . ARG A 1 199 ? -23.197 -7.379 57.590 1.00 84.88 199 ARG A CA 1
ATOM 1646 C C . ARG A 1 199 ? -22.750 -8.764 57.119 1.00 84.88 199 ARG A C 1
ATOM 1648 O O . ARG A 1 199 ? -23.561 -9.544 56.620 1.00 84.88 199 ARG A O 1
ATOM 1655 N N . LYS A 1 200 ? -21.456 -9.086 57.217 1.00 90.06 200 LYS A N 1
ATOM 1656 C CA . LYS A 1 200 ? -20.925 -10.397 56.810 1.00 90.06 200 LYS A CA 1
ATOM 1657 C C . LYS A 1 200 ? -21.364 -11.503 57.772 1.00 90.06 200 LYS A C 1
ATOM 1659 O O . LYS A 1 200 ? -21.667 -12.600 57.305 1.00 90.06 200 LYS A O 1
ATOM 1664 N N . THR A 1 201 ? -21.406 -11.242 59.079 1.00 90.25 201 THR A N 1
ATOM 1665 C CA . THR A 1 201 ? -21.894 -12.208 60.078 1.00 90.25 201 THR A CA 1
ATOM 1666 C C . THR A 1 201 ? -23.400 -12.422 59.954 1.00 90.25 201 THR A C 1
ATOM 1668 O O . THR A 1 201 ? -23.837 -13.570 59.913 1.00 90.25 201 THR A O 1
ATOM 1671 N N . GLU A 1 202 ? -24.176 -11.353 59.764 1.00 86.25 202 GLU A N 1
ATOM 1672 C CA . GLU A 1 202 ? -25.628 -11.414 59.539 1.00 86.25 202 GLU A CA 1
ATOM 1673 C C . GLU A 1 202 ? -25.988 -12.192 58.268 1.00 86.25 202 GLU A C 1
ATOM 1675 O O . GLU A 1 202 ? -26.794 -13.117 58.322 1.00 86.25 202 GLU A O 1
ATOM 1680 N N . LYS A 1 203 ? -25.327 -11.914 57.133 1.00 84.88 203 LYS A N 1
ATOM 1681 C CA . LYS A 1 203 ? -25.541 -12.674 55.886 1.00 84.88 203 LYS A CA 1
ATOM 1682 C C . LYS A 1 203 ? -25.226 -14.162 56.041 1.00 84.88 203 LYS A C 1
ATOM 1684 O O . LYS A 1 203 ? -25.925 -14.999 55.477 1.00 84.88 203 LYS A O 1
ATOM 1689 N N . LYS A 1 204 ? -24.176 -14.511 56.791 1.00 85.19 204 LYS A N 1
ATOM 1690 C CA . LYS A 1 204 ? -23.835 -15.914 57.079 1.00 85.19 204 LYS A CA 1
ATOM 1691 C C . LYS A 1 204 ? -24.879 -16.576 57.980 1.00 85.19 204 LYS A C 1
ATOM 1693 O O . LYS A 1 204 ? -25.216 -17.731 57.747 1.00 85.19 204 LYS A O 1
ATOM 1698 N N . ALA A 1 205 ? -25.400 -15.859 58.974 1.00 82.88 205 ALA A N 1
ATOM 1699 C CA . ALA A 1 205 ? -26.460 -16.352 59.847 1.00 82.88 205 ALA A CA 1
ATOM 1700 C C . ALA A 1 205 ? -27.783 -16.551 59.086 1.00 82.88 205 ALA A C 1
ATOM 1702 O O . ALA A 1 205 ? -28.441 -17.568 59.278 1.00 82.88 205 ALA A O 1
ATOM 1703 N N . LEU A 1 206 ? -28.131 -15.639 58.172 1.00 80.81 206 LEU A N 1
ATOM 1704 C CA . LEU A 1 206 ? -29.334 -15.735 57.339 1.00 80.81 206 LEU A CA 1
ATOM 1705 C C . LEU A 1 206 ? -29.267 -16.922 56.364 1.00 80.81 206 LEU A C 1
ATOM 1707 O O . LEU A 1 206 ? -30.227 -17.678 56.250 1.00 80.81 206 LEU A O 1
ATOM 1711 N N . LYS A 1 207 ? -28.098 -17.154 55.745 1.00 80.69 207 LYS A N 1
ATOM 1712 C CA . LYS A 1 207 ? -27.845 -18.345 54.914 1.00 80.69 207 LYS A CA 1
ATOM 1713 C C . LYS A 1 207 ? -27.925 -19.654 55.708 1.00 80.69 207 LYS A C 1
ATOM 1715 O O . LYS A 1 207 ? -28.445 -20.635 55.196 1.00 80.69 207 LYS A O 1
ATOM 1720 N N . ARG A 1 208 ? -27.454 -19.676 56.964 1.00 79.75 208 ARG A N 1
ATOM 1721 C CA . ARG A 1 208 ? -27.572 -20.846 57.863 1.00 79.75 208 ARG A CA 1
ATOM 1722 C C . ARG A 1 208 ? -29.014 -21.139 58.290 1.00 79.75 208 ARG A C 1
ATOM 1724 O O . ARG A 1 208 ? -29.322 -22.285 58.578 1.00 79.75 208 ARG A O 1
ATOM 1731 N N . LYS A 1 209 ? -29.878 -20.120 58.329 1.00 79.88 209 LYS A N 1
ATOM 1732 C CA . LYS A 1 209 ? -31.308 -20.243 58.654 1.00 79.88 209 LYS A CA 1
ATOM 1733 C C . LYS A 1 209 ? -32.186 -20.609 57.445 1.00 79.88 209 LYS A C 1
ATOM 1735 O O . LYS A 1 209 ? -33.394 -20.697 57.603 1.00 79.88 209 LYS A O 1
ATOM 1740 N N . GLY A 1 210 ? -31.606 -20.804 56.255 1.00 64.44 210 GLY A N 1
ATOM 1741 C CA . GLY A 1 210 ? -32.330 -21.245 55.054 1.00 64.44 210 GLY A CA 1
ATOM 1742 C C . GLY A 1 210 ? -33.157 -20.169 54.335 1.00 64.44 210 GLY A C 1
ATOM 1743 O O . GLY A 1 210 ? -33.809 -20.478 53.349 1.00 64.44 210 GLY A O 1
ATOM 1744 N N . ILE A 1 211 ? -33.111 -18.903 54.770 1.00 62.94 211 ILE A N 1
ATOM 1745 C CA . ILE A 1 211 ? -33.955 -17.801 54.248 1.00 62.94 211 ILE A CA 1
ATOM 1746 C C . ILE A 1 211 ? -33.209 -17.009 53.150 1.00 62.94 211 ILE A C 1
ATOM 1748 O O . ILE A 1 211 ? -33.325 -15.796 53.026 1.00 62.94 211 ILE A O 1
ATOM 1752 N N . GLY A 1 212 ? -32.340 -17.663 52.381 1.00 57.50 212 GLY A N 1
ATOM 1753 C CA . GLY A 1 212 ? -31.453 -16.970 51.444 1.00 57.50 212 GLY A CA 1
ATOM 1754 C C . GLY A 1 212 ? -31.096 -17.799 50.224 1.00 57.50 212 GLY A C 1
ATOM 1755 O O . GLY A 1 212 ? -29.925 -18.148 50.066 1.00 57.50 212 GLY A O 1
ATOM 1756 N N . THR A 1 213 ? -32.101 -18.100 49.403 1.00 42.72 213 THR A N 1
ATOM 1757 C CA . THR A 1 213 ? -31.955 -18.293 47.951 1.00 42.72 213 THR A CA 1
ATOM 1758 C C . THR A 1 213 ? -32.080 -16.949 47.257 1.00 42.72 213 THR A C 1
ATOM 1760 O O . THR A 1 213 ? -33.095 -16.270 47.528 1.00 42.72 213 THR A O 1
#